Protein AF-A0A7J0FGN9-F1 (afdb_monomer_lite)

Structure (mmCIF, N/CA/C/O backbone):
data_AF-A0A7J0FGN9-F1
#
_entry.id   AF-A0A7J0FGN9-F1
#
loop_
_atom_site.group_PDB
_atom_site.id
_atom_site.type_symbol
_atom_site.label_atom_id
_atom_site.label_alt_id
_atom_site.label_comp_id
_atom_site.label_asym_id
_atom_site.label_entity_id
_atom_site.label_seq_id
_atom_site.pdbx_PDB_ins_code
_atom_site.Cartn_x
_atom_site.Cartn_y
_atom_site.Cartn_z
_atom_site.occupancy
_atom_site.B_iso_or_equiv
_atom_site.auth_seq_id
_atom_site.auth_comp_id
_atom_site.auth_asym_id
_atom_site.auth_atom_id
_atom_site.pdbx_PDB_model_num
ATOM 1 N N . MET A 1 1 ? 0.459 -24.036 -8.214 1.00 29.30 1 MET A N 1
ATOM 2 C CA . MET A 1 1 ? -0.988 -23.822 -8.431 1.00 29.30 1 MET A CA 1
ATOM 3 C C . MET A 1 1 ? -1.393 -22.574 -7.655 1.00 29.30 1 MET A C 1
ATOM 5 O O . MET A 1 1 ? -1.578 -22.638 -6.446 1.00 29.30 1 MET A O 1
ATOM 9 N N . CYS A 1 2 ? -1.379 -21.416 -8.316 1.00 33.44 2 CYS A N 1
ATOM 10 C CA . CYS A 1 2 ? -1.708 -20.138 -7.688 1.00 33.44 2 CYS A CA 1
ATOM 11 C C . CYS A 1 2 ? -3.206 -20.091 -7.377 1.00 33.44 2 CYS A C 1
ATOM 13 O O . CYS A 1 2 ? -4.033 -20.151 -8.283 1.00 33.44 2 CYS A O 1
ATOM 15 N N . LEU A 1 3 ? -3.552 -19.984 -6.094 1.00 34.59 3 LEU A N 1
ATOM 16 C CA . LEU A 1 3 ? -4.899 -19.634 -5.658 1.00 34.59 3 LEU A CA 1
ATOM 17 C C . LEU A 1 3 ? -5.148 -18.170 -6.032 1.00 34.59 3 LEU A C 1
ATOM 19 O O . LEU A 1 3 ? -4.861 -17.265 -5.249 1.00 34.59 3 LEU A O 1
ATOM 23 N N . VAL A 1 4 ? -5.676 -17.938 -7.233 1.00 40.75 4 VAL A N 1
ATOM 24 C CA . VAL A 1 4 ? -6.387 -16.695 -7.537 1.00 40.75 4 VAL A CA 1
ATOM 25 C C . VAL A 1 4 ? -7.529 -16.621 -6.528 1.00 40.75 4 VAL A C 1
ATOM 27 O O . VAL A 1 4 ? -8.452 -17.432 -6.547 1.00 40.75 4 VAL A O 1
ATOM 30 N N . HIS A 1 5 ? -7.401 -15.720 -5.558 1.00 50.53 5 HIS A N 1
ATOM 31 C CA . HIS A 1 5 ? -8.406 -15.508 -4.528 1.00 50.53 5 HIS A CA 1
ATOM 32 C C . HIS A 1 5 ? -9.647 -14.949 -5.226 1.00 50.53 5 HIS A C 1
ATOM 34 O O . HIS A 1 5 ? -9.674 -13.775 -5.585 1.00 50.53 5 HIS A O 1
ATOM 40 N N . GLN A 1 6 ? -10.631 -15.807 -5.491 1.00 48.78 6 GLN A N 1
ATOM 41 C CA . GLN A 1 6 ? -11.889 -15.427 -6.121 1.00 48.78 6 GLN A CA 1
ATOM 42 C C . GLN A 1 6 ? -12.537 -14.348 -5.242 1.00 48.78 6 GLN A C 1
ATOM 44 O O . GLN A 1 6 ? -12.896 -14.603 -4.090 1.00 48.78 6 GLN A O 1
ATOM 49 N N . ILE A 1 7 ? -12.596 -13.111 -5.738 1.00 55.56 7 ILE A N 1
ATOM 50 C CA . ILE A 1 7 ? -13.303 -12.031 -5.051 1.00 55.56 7 ILE A CA 1
ATOM 51 C C . ILE A 1 7 ? -14.784 -12.408 -5.120 1.00 55.56 7 ILE A C 1
ATOM 53 O O . ILE A 1 7 ? -15.345 -12.488 -6.208 1.00 55.56 7 ILE A O 1
ATOM 57 N N . SER A 1 8 ? -15.400 -12.713 -3.976 1.00 66.00 8 SER A N 1
ATOM 58 C CA . SER A 1 8 ? -16.837 -13.002 -3.925 1.00 66.00 8 SER A CA 1
ATOM 59 C C . SER A 1 8 ? -17.622 -11.774 -4.393 1.00 66.00 8 SER A C 1
ATOM 61 O O . SER A 1 8 ? -17.325 -10.664 -3.946 1.00 66.00 8 SER A O 1
ATOM 63 N N . GLU A 1 9 ? -18.636 -11.963 -5.244 1.00 66.75 9 GLU A N 1
ATOM 64 C CA . GLU A 1 9 ? -19.504 -10.884 -5.751 1.00 66.75 9 GLU A CA 1
ATOM 65 C C . GLU A 1 9 ? -20.097 -10.033 -4.619 1.00 66.75 9 GLU A C 1
ATOM 67 O O . GLU A 1 9 ? -20.223 -8.819 -4.750 1.00 66.75 9 GLU A O 1
ATOM 72 N N . ALA A 1 10 ? -20.388 -10.642 -3.464 1.00 64.75 10 ALA A N 1
ATOM 73 C CA . ALA A 1 10 ? -20.883 -9.927 -2.289 1.00 64.75 10 ALA A CA 1
ATOM 74 C C . ALA A 1 10 ? -19.842 -8.951 -1.701 1.00 64.75 10 ALA A C 1
ATOM 76 O O . ALA A 1 10 ? -20.191 -7.850 -1.276 1.00 64.75 10 ALA A O 1
ATOM 77 N N . ILE A 1 11 ? -18.559 -9.333 -1.704 1.00 67.94 11 ILE A N 1
ATOM 78 C CA . ILE A 1 11 ? -17.453 -8.497 -1.206 1.00 67.94 11 ILE A CA 1
ATOM 79 C C . ILE A 1 11 ? -17.188 -7.351 -2.180 1.00 67.94 11 ILE A C 1
ATOM 81 O O . ILE A 1 11 ? -16.982 -6.212 -1.758 1.00 67.94 11 ILE A O 1
ATOM 85 N N . ASP A 1 12 ? -17.202 -7.648 -3.477 1.00 73.25 12 ASP A N 1
ATOM 86 C CA . ASP A 1 12 ? -17.065 -6.649 -4.531 1.00 73.25 12 ASP A CA 1
ATOM 87 C C . ASP A 1 12 ? -18.198 -5.611 -4.464 1.00 73.25 12 ASP A C 1
ATOM 89 O O . ASP A 1 12 ? -17.932 -4.408 -4.423 1.00 73.25 12 ASP A O 1
ATOM 93 N N . LEU A 1 13 ? -19.449 -6.060 -4.322 1.00 73.06 13 LEU A N 1
ATOM 94 C CA . LEU A 1 13 ? -20.602 -5.176 -4.168 1.00 73.06 13 LEU A CA 1
ATOM 95 C C . LEU A 1 13 ? -20.501 -4.311 -2.903 1.00 73.06 13 LEU A C 1
ATOM 97 O O . LEU A 1 13 ? -20.699 -3.099 -2.983 1.00 73.06 13 LEU A O 1
ATOM 101 N N . CYS A 1 14 ? -20.152 -4.900 -1.754 1.00 73.44 14 CYS A N 1
ATOM 102 C CA . CYS A 1 14 ? -19.985 -4.159 -0.500 1.00 73.44 14 CYS A CA 1
ATOM 103 C C . CYS A 1 14 ? -18.868 -3.110 -0.613 1.00 73.44 14 CYS A C 1
ATOM 105 O O . CYS A 1 14 ? -19.066 -1.943 -0.270 1.00 73.44 14 CYS A O 1
ATOM 107 N N . THR A 1 15 ? -17.724 -3.487 -1.190 1.00 73.94 15 THR A N 1
ATOM 108 C CA . THR A 1 15 ? -16.600 -2.571 -1.424 1.00 73.94 15 THR A CA 1
ATOM 109 C C . THR A 1 15 ? -17.033 -1.404 -2.310 1.00 73.94 15 THR A C 1
ATOM 111 O O . THR A 1 15 ? -16.822 -0.250 -1.943 1.00 73.94 15 THR A O 1
ATOM 114 N N . ARG A 1 16 ? -17.719 -1.668 -3.430 1.00 76.94 16 ARG A N 1
ATOM 115 C CA . ARG A 1 16 ? -18.222 -0.616 -4.331 1.00 76.94 16 ARG A CA 1
ATOM 116 C C . ARG A 1 16 ? -19.244 0.296 -3.656 1.00 76.94 16 ARG A C 1
ATOM 118 O O . ARG A 1 16 ? -19.160 1.508 -3.821 1.00 76.94 16 ARG A O 1
ATOM 125 N N . GLN A 1 17 ? -20.173 -0.252 -2.872 1.00 78.12 17 GLN A N 1
ATOM 126 C CA . GLN A 1 17 ? -21.168 0.540 -2.140 1.00 78.12 17 GLN A CA 1
ATOM 127 C C . GLN A 1 17 ? -20.516 1.463 -1.107 1.00 78.12 17 GLN A C 1
ATOM 129 O O . GLN A 1 17 ? -20.871 2.638 -1.021 1.00 78.12 17 GLN A O 1
ATOM 134 N N . LYS A 1 18 ? -19.535 0.962 -0.350 1.00 79.00 18 LYS A N 1
ATOM 135 C CA . LYS A 1 18 ? -18.810 1.756 0.651 1.00 79.00 18 LYS A CA 1
ATOM 136 C C . LYS A 1 18 ? -17.924 2.817 0.005 1.00 79.00 18 LYS A C 1
ATOM 138 O O . LYS A 1 18 ? -17.894 3.943 0.491 1.00 79.00 18 LYS A O 1
ATOM 143 N N . LEU A 1 19 ? -17.278 2.502 -1.120 1.00 75.75 19 LEU A N 1
ATOM 144 C CA . LEU A 1 19 ? -16.543 3.484 -1.923 1.00 75.75 19 LEU A CA 1
ATOM 145 C C . LEU A 1 19 ? -17.469 4.575 -2.472 1.00 75.75 19 LEU A C 1
ATOM 147 O O . LEU A 1 19 ? -17.134 5.753 -2.378 1.00 75.75 19 LEU A O 1
ATOM 151 N N . ALA A 1 20 ? -18.646 4.209 -2.986 1.00 77.62 20 ALA A N 1
ATOM 152 C CA . ALA A 1 20 ? -19.635 5.164 -3.481 1.00 77.62 20 ALA A CA 1
ATOM 153 C C . ALA A 1 20 ? -20.164 6.075 -2.359 1.00 77.62 20 ALA A C 1
ATOM 155 O O . ALA A 1 20 ? -20.251 7.288 -2.543 1.00 77.62 20 ALA A O 1
ATOM 156 N N . GLN A 1 21 ? -20.449 5.518 -1.175 1.00 75.62 21 GLN A N 1
ATOM 157 C CA . GLN A 1 21 ? -20.821 6.302 0.008 1.00 75.62 21 GLN A CA 1
ATOM 158 C C . GLN A 1 21 ? -19.699 7.264 0.408 1.00 75.62 21 GLN A C 1
ATOM 160 O O . GLN A 1 21 ? -19.947 8.460 0.560 1.00 75.62 21 GLN A O 1
ATOM 165 N N . PHE A 1 22 ? -18.461 6.777 0.494 1.00 67.56 22 PHE A N 1
ATOM 166 C CA . PHE A 1 22 ? -17.299 7.598 0.829 1.00 67.56 22 PHE A CA 1
ATOM 167 C C . PHE A 1 22 ? -17.101 8.755 -0.160 1.00 67.56 22 PHE A C 1
ATOM 169 O O . PHE A 1 22 ? -16.945 9.901 0.264 1.00 67.56 22 PHE A O 1
ATOM 176 N N . ALA A 1 23 ? -17.202 8.477 -1.463 1.00 66.31 23 ALA A N 1
ATOM 177 C CA . ALA A 1 23 ? -17.117 9.477 -2.524 1.00 66.31 23 ALA A CA 1
ATOM 178 C C . ALA A 1 23 ? -18.251 10.515 -2.449 1.00 66.31 23 ALA A C 1
ATOM 180 O O . ALA A 1 23 ? -18.012 11.694 -2.677 1.00 66.31 23 ALA A O 1
ATOM 181 N N . SER A 1 24 ? -19.469 10.106 -2.075 1.00 66.00 24 SER A N 1
ATOM 182 C CA . SER A 1 24 ? -20.622 11.015 -1.954 1.00 66.00 24 SER A CA 1
ATOM 183 C C . SER A 1 24 ? -20.570 11.944 -0.732 1.00 66.00 24 SER A C 1
ATOM 185 O O . SER A 1 24 ? -21.093 13.053 -0.779 1.00 66.00 24 SER A O 1
ATOM 187 N N . THR A 1 25 ? -19.930 11.516 0.363 1.00 60.38 25 THR A N 1
ATOM 188 C CA . THR A 1 25 ? -19.846 12.293 1.618 1.00 60.38 25 THR A CA 1
ATOM 189 C C . THR A 1 25 ? -18.766 13.373 1.624 1.00 60.38 25 THR A C 1
ATOM 191 O O . THR A 1 25 ? -18.720 14.195 2.538 1.00 60.38 25 THR A O 1
ATOM 194 N N . LYS A 1 26 ? -17.880 13.378 0.627 1.00 56.38 26 LYS A N 1
ATOM 195 C CA . LYS A 1 26 ? -16.715 14.256 0.569 1.00 56.38 26 LYS A CA 1
ATOM 196 C C . LYS A 1 26 ? -16.814 15.190 -0.640 1.00 56.38 26 LYS A C 1
ATOM 198 O O . LYS A 1 26 ? -16.734 14.747 -1.778 1.00 56.38 26 LYS A O 1
ATOM 203 N N . THR A 1 27 ? -16.886 16.497 -0.396 1.00 47.44 27 THR A N 1
ATOM 204 C CA . THR A 1 27 ? -16.524 17.528 -1.383 1.00 47.44 27 THR A CA 1
ATOM 205 C C . THR A 1 27 ? -15.002 17.507 -1.545 1.00 47.44 27 THR A C 1
ATOM 207 O O . THR A 1 27 ? -14.304 18.264 -0.878 1.00 47.44 27 THR A O 1
ATOM 210 N N . CYS A 1 28 ? -14.447 16.553 -2.292 1.00 46.66 28 CYS A N 1
ATOM 211 C CA . CYS A 1 28 ? -13.000 16.350 -2.323 1.00 46.66 28 CYS A CA 1
ATOM 212 C C . CYS A 1 28 ? -12.438 16.635 -3.708 1.00 46.66 28 CYS A C 1
ATOM 214 O O . CYS A 1 28 ? -12.734 15.924 -4.662 1.00 46.66 28 CYS A O 1
ATOM 216 N N . GLU A 1 29 ? -11.597 17.663 -3.783 1.00 49.94 29 GLU A N 1
ATOM 217 C CA . GLU A 1 29 ? -10.805 17.979 -4.970 1.00 49.94 29 GLU A CA 1
ATOM 218 C C . GLU A 1 29 ? -9.732 16.907 -5.257 1.00 49.94 29 GLU A C 1
ATOM 220 O O . GLU A 1 29 ? -9.220 16.870 -6.371 1.00 49.94 29 GLU A O 1
ATOM 225 N N . GLN A 1 30 ? -9.440 15.970 -4.333 1.00 53.62 30 GLN A N 1
ATOM 226 C CA . GLN A 1 30 ? -8.560 14.826 -4.614 1.00 53.62 30 GLN A CA 1
ATOM 227 C C . GLN A 1 30 ? -8.694 13.682 -3.585 1.00 53.62 30 GLN A C 1
ATOM 229 O O . GLN A 1 30 ? -8.208 13.779 -2.460 1.00 53.62 30 GLN A O 1
ATOM 234 N N . LEU A 1 31 ? -9.346 12.575 -3.959 1.00 61.78 31 LEU A N 1
ATOM 235 C CA . LEU A 1 31 ? -9.342 11.339 -3.163 1.00 61.78 31 LEU A CA 1
ATOM 236 C C . LEU A 1 31 ? -7.995 10.619 -3.337 1.00 61.78 31 LEU A C 1
ATOM 238 O O . LEU A 1 31 ? -7.658 10.226 -4.452 1.00 61.78 31 LEU A O 1
ATOM 242 N N . ASP A 1 32 ? -7.251 10.414 -2.249 1.00 69.75 32 ASP A N 1
ATOM 243 C CA . ASP A 1 32 ? -5.976 9.683 -2.258 1.00 69.75 32 ASP A CA 1
ATOM 244 C C . ASP A 1 32 ? -6.102 8.233 -1.727 1.00 69.75 32 ASP A C 1
ATOM 246 O O . ASP A 1 32 ? -7.083 7.843 -1.081 1.00 69.75 32 ASP A O 1
ATOM 250 N N . ILE A 1 33 ? -5.108 7.394 -2.042 1.00 75.94 33 ILE A N 1
ATOM 251 C CA . ILE A 1 33 ? -5.101 5.956 -1.709 1.00 75.94 33 ILE A CA 1
ATOM 252 C C . ILE A 1 33 ? -5.131 5.700 -0.185 1.00 75.94 33 ILE A C 1
ATOM 254 O O . ILE A 1 33 ? -5.885 4.814 0.244 1.00 75.94 33 ILE A O 1
ATOM 258 N N . PRO A 1 34 ? -4.378 6.435 0.662 1.00 79.00 34 PRO A N 1
ATOM 259 C CA . PRO A 1 34 ? -4.476 6.284 2.113 1.00 79.00 34 PRO A CA 1
ATOM 260 C C . PRO A 1 34 ? -5.867 6.608 2.661 1.00 79.00 34 PRO A C 1
ATOM 262 O O . PRO A 1 34 ? -6.401 5.843 3.466 1.00 79.00 34 PRO A O 1
ATOM 265 N N . GLN A 1 35 ? -6.501 7.688 2.197 1.00 78.94 35 GLN A N 1
ATOM 266 C CA . GLN A 1 35 ? -7.854 8.051 2.614 1.00 78.94 35 GLN A CA 1
ATOM 267 C C . GLN A 1 35 ? -8.878 6.992 2.203 1.00 78.94 35 GLN A C 1
ATOM 269 O O . GLN A 1 35 ? -9.781 6.695 2.987 1.00 78.94 35 GLN A O 1
ATOM 274 N N . ILE A 1 36 ? -8.737 6.402 1.012 1.00 82.62 36 ILE A N 1
ATOM 275 C CA . ILE A 1 36 ? -9.591 5.296 0.559 1.00 82.62 36 ILE A CA 1
ATOM 276 C C . ILE A 1 36 ? -9.400 4.067 1.454 1.00 82.62 36 ILE A C 1
ATOM 278 O O . ILE A 1 36 ? -10.378 3.526 1.968 1.00 82.62 36 ILE A O 1
ATOM 282 N N . SER A 1 37 ? -8.153 3.650 1.685 1.00 86.00 37 SER A N 1
ATOM 283 C CA . SER A 1 37 ? -7.833 2.465 2.499 1.00 86.00 37 SER A CA 1
ATOM 284 C C . SER A 1 37 ? -8.352 2.613 3.934 1.00 86.00 37 SER A C 1
ATOM 286 O O . SER A 1 37 ? -8.923 1.682 4.504 1.00 86.00 37 SER A O 1
ATOM 288 N N . LEU A 1 38 ? -8.227 3.814 4.504 1.00 88.12 38 LEU A N 1
ATOM 289 C CA . LEU A 1 38 ? -8.741 4.133 5.830 1.00 88.12 38 LEU A CA 1
ATOM 290 C C . LEU A 1 38 ? -10.276 4.196 5.866 1.00 88.12 38 LEU A C 1
ATOM 292 O O . LEU A 1 38 ? -10.896 3.665 6.787 1.00 88.12 38 LEU A O 1
ATOM 296 N N . GLY A 1 39 ? -10.899 4.809 4.855 1.00 86.00 39 GLY A N 1
ATOM 297 C CA . GLY A 1 39 ? -12.355 4.857 4.718 1.00 86.00 39 GLY A CA 1
ATOM 298 C C . GLY A 1 39 ? -12.969 3.459 4.624 1.00 86.00 39 GLY A C 1
ATOM 299 O O . GLY A 1 39 ? -13.982 3.179 5.265 1.00 86.00 39 GLY A O 1
ATOM 300 N N . LEU A 1 40 ? -12.307 2.555 3.900 1.00 87.69 40 LEU A N 1
ATOM 301 C CA . LEU A 1 40 ? -12.679 1.147 3.816 1.00 87.69 40 LEU A CA 1
ATOM 302 C C . LEU A 1 40 ? -12.540 0.426 5.164 1.00 87.69 40 LEU A C 1
ATOM 304 O O . LEU A 1 40 ? -13.481 -0.249 5.575 1.00 87.69 40 LEU A O 1
ATOM 308 N N . LEU A 1 41 ? -11.419 0.598 5.879 1.00 89.69 41 LEU A N 1
ATOM 309 C CA . LEU A 1 41 ? -11.215 0.022 7.220 1.00 89.69 41 LEU A CA 1
ATOM 310 C C . LEU A 1 41 ? -12.267 0.481 8.238 1.00 89.69 41 LEU A C 1
ATOM 312 O O . LEU A 1 41 ? -12.643 -0.295 9.113 1.00 89.69 41 LEU A O 1
ATOM 316 N N . ASN A 1 42 ? -12.746 1.720 8.119 1.00 88.56 42 ASN A N 1
ATOM 317 C CA . ASN A 1 42 ? -13.806 2.251 8.972 1.00 88.56 42 ASN A CA 1
ATOM 318 C C . ASN A 1 42 ? -15.205 1.753 8.563 1.00 88.56 42 ASN A C 1
ATOM 320 O O . ASN A 1 42 ? -16.093 1.620 9.401 1.00 88.56 42 ASN A O 1
ATOM 324 N N . GLY A 1 43 ? -15.425 1.521 7.266 1.00 83.75 43 GLY A N 1
ATOM 325 C CA . GLY A 1 43 ? -16.748 1.245 6.705 1.00 83.75 43 GLY A CA 1
ATOM 326 C C . GLY A 1 43 ? -17.128 -0.231 6.597 1.00 83.75 43 GLY A C 1
ATOM 327 O O . GLY A 1 43 ? -18.326 -0.517 6.509 1.00 83.75 43 GLY A O 1
ATOM 328 N N . ILE A 1 44 ? -16.143 -1.133 6.575 1.00 85.75 44 ILE A N 1
ATOM 329 C CA . ILE A 1 44 ? -16.323 -2.575 6.372 1.00 85.75 44 ILE A CA 1
ATOM 330 C C . ILE A 1 44 ? -16.036 -3.331 7.672 1.00 85.75 44 ILE A C 1
ATOM 332 O O . ILE A 1 44 ? -14.965 -3.216 8.273 1.00 85.75 44 ILE A O 1
ATOM 336 N N . ILE A 1 45 ? -16.991 -4.157 8.083 1.00 86.50 45 ILE A N 1
ATOM 337 C CA . ILE A 1 45 ? -16.972 -4.902 9.341 1.00 86.50 45 ILE A CA 1
ATOM 338 C C . ILE A 1 45 ? -16.895 -6.410 9.102 1.00 86.50 45 ILE A C 1
ATOM 340 O O . ILE A 1 45 ? -17.165 -6.918 8.017 1.00 86.50 45 ILE A O 1
ATOM 344 N N . LYS A 1 46 ? -16.534 -7.160 10.150 1.00 87.38 46 LYS A N 1
ATOM 345 C CA . LYS A 1 46 ? -16.360 -8.619 10.081 1.00 87.38 46 LYS A CA 1
ATOM 346 C C . LYS A 1 46 ? -17.600 -9.351 9.543 1.00 87.38 46 LYS A C 1
ATOM 348 O O . LYS A 1 46 ? -17.442 -10.335 8.829 1.00 87.38 46 LYS A O 1
ATOM 353 N N . SER A 1 47 ? -18.811 -8.870 9.845 1.00 86.06 47 SER A N 1
ATOM 354 C CA . SER A 1 47 ? -20.071 -9.466 9.370 1.00 86.06 47 SER A CA 1
ATOM 355 C C . SER A 1 47 ? -20.332 -9.282 7.874 1.00 86.06 47 SER A C 1
ATOM 357 O O . SER A 1 47 ? -21.198 -9.965 7.338 1.00 86.06 47 SER A O 1
ATOM 359 N N . ASP A 1 48 ? -19.584 -8.410 7.192 1.00 82.38 48 ASP A N 1
ATOM 360 C CA . ASP A 1 48 ? -19.666 -8.254 5.734 1.00 82.38 48 ASP A CA 1
ATOM 361 C C . ASP A 1 48 ? -18.978 -9.418 4.992 1.00 82.38 48 ASP A C 1
ATOM 363 O O . ASP A 1 48 ? -19.047 -9.517 3.766 1.00 82.38 48 ASP A O 1
ATOM 367 N N . PHE A 1 49 ? -18.308 -10.318 5.724 1.00 80.94 49 PHE A N 1
ATOM 368 C CA . PHE A 1 49 ? -17.606 -11.474 5.179 1.00 80.94 49 PHE A CA 1
ATOM 369 C C . PHE A 1 49 ? -18.260 -12.781 5.619 1.00 80.94 49 PHE A C 1
ATOM 371 O O . PHE A 1 49 ? -18.515 -13.009 6.798 1.00 80.94 49 PHE A O 1
ATOM 378 N N . LEU A 1 50 ? -18.415 -13.698 4.661 1.00 80.50 50 LEU A N 1
ATOM 379 C CA . LEU A 1 50 ? -18.876 -15.067 4.920 1.00 80.50 50 LEU A CA 1
ATOM 380 C C . LEU A 1 50 ? -17.884 -15.868 5.776 1.00 80.50 50 LEU A C 1
ATOM 382 O O . LEU A 1 50 ? -18.285 -16.712 6.573 1.00 80.50 50 LEU A O 1
ATOM 386 N N . TYR A 1 51 ? -16.585 -15.609 5.605 1.00 83.19 51 TYR A N 1
ATOM 387 C CA . TYR A 1 51 ? -15.515 -16.313 6.304 1.00 83.19 51 TYR A CA 1
ATOM 388 C C . TYR A 1 51 ? -14.620 -15.328 7.052 1.00 83.19 51 TYR A C 1
ATOM 390 O O . TYR A 1 51 ? -14.049 -14.411 6.460 1.00 83.19 51 TYR A O 1
ATOM 398 N N . GLU A 1 52 ? -14.402 -15.586 8.342 1.00 86.38 52 GLU A N 1
ATOM 399 C CA . GLU A 1 52 ? -13.529 -14.775 9.200 1.00 86.38 52 GLU A CA 1
ATOM 400 C C . GLU A 1 52 ? -12.104 -14.656 8.646 1.00 86.38 52 GLU A C 1
ATOM 402 O O . GLU A 1 52 ? -11.525 -13.572 8.629 1.00 86.38 52 GLU A O 1
ATOM 407 N N . LYS A 1 53 ? -11.566 -15.746 8.087 1.00 83.75 53 LYS A N 1
ATOM 408 C CA . LYS A 1 53 ? -10.241 -15.747 7.455 1.00 83.75 53 LYS A CA 1
ATOM 409 C C . LYS A 1 53 ? -10.142 -14.735 6.307 1.00 83.75 53 LYS A C 1
ATOM 411 O O . LYS A 1 53 ? -9.097 -14.105 6.150 1.00 83.75 53 LYS A O 1
ATOM 416 N N . SER A 1 54 ? -11.205 -14.569 5.520 1.00 80.12 54 SER A N 1
ATOM 417 C CA . SER A 1 54 ? -11.242 -13.613 4.409 1.00 80.12 54 SER A CA 1
ATOM 418 C C . SER A 1 54 ? -11.247 -12.174 4.917 1.00 80.12 54 SER A C 1
ATOM 420 O O . SER A 1 54 ? -10.495 -11.354 4.393 1.00 80.12 54 SER A O 1
ATOM 422 N N . TYR A 1 55 ? -12.005 -11.887 5.981 1.00 86.56 55 TYR A N 1
ATOM 423 C CA . TYR A 1 55 ? -11.978 -10.582 6.644 1.00 86.56 55 TYR A CA 1
ATOM 424 C C . TYR A 1 55 ? -10.585 -10.257 7.195 1.00 86.56 55 TYR A C 1
ATOM 426 O O . TYR A 1 55 ? -10.031 -9.203 6.890 1.00 86.56 55 TYR A O 1
ATOM 434 N N . THR A 1 56 ? -9.969 -11.183 7.938 1.00 87.44 56 THR A N 1
ATOM 435 C CA . THR A 1 56 ? -8.616 -11.001 8.483 1.00 87.44 56 THR A CA 1
ATOM 436 C C . THR A 1 56 ? -7.590 -10.740 7.380 1.00 87.44 56 THR A C 1
ATOM 438 O O . THR A 1 56 ? -6.756 -9.841 7.506 1.00 87.44 56 THR A O 1
ATOM 441 N N . GLN A 1 57 ? -7.649 -11.495 6.278 1.00 83.31 57 GLN A N 1
ATOM 442 C CA . GLN A 1 57 ? -6.757 -11.291 5.135 1.00 83.31 57 GLN A CA 1
ATOM 443 C C . GLN A 1 57 ? -6.986 -9.934 4.466 1.00 83.31 57 GLN A C 1
ATOM 445 O O . GLN A 1 57 ? -6.017 -9.238 4.168 1.00 83.31 57 GLN A O 1
ATOM 450 N N . TRP A 1 58 ? -8.242 -9.544 4.250 1.00 88.06 58 TRP A N 1
ATOM 451 C CA . TRP A 1 58 ? -8.595 -8.251 3.675 1.00 88.06 58 TRP A CA 1
ATOM 452 C C . TRP A 1 58 ? -8.131 -7.086 4.561 1.00 88.06 58 TRP A C 1
ATOM 454 O O . TRP A 1 58 ? -7.417 -6.210 4.078 1.00 88.06 58 TRP A O 1
ATOM 464 N N . LYS A 1 59 ? -8.425 -7.123 5.867 1.00 91.50 59 LYS A N 1
ATOM 465 C CA . LYS A 1 59 ? -8.011 -6.102 6.844 1.00 91.50 59 LYS A CA 1
ATOM 466 C C . LYS A 1 59 ? -6.493 -5.942 6.867 1.00 91.50 59 LYS A C 1
ATOM 468 O O . LYS A 1 59 ? -5.982 -4.828 6.797 1.00 91.50 59 LYS A O 1
ATOM 473 N N . LYS A 1 60 ? -5.762 -7.063 6.897 1.00 88.75 60 LYS A N 1
ATOM 474 C CA . LYS A 1 60 ? -4.295 -7.058 6.853 1.00 88.75 60 LYS A CA 1
ATOM 475 C C . LYS A 1 60 ? -3.766 -6.426 5.562 1.00 88.75 60 LYS A C 1
ATOM 477 O O . LYS A 1 60 ? -2.797 -5.681 5.621 1.00 88.75 60 LYS A O 1
ATOM 482 N N . ARG A 1 61 ? -4.402 -6.679 4.409 1.00 84.25 61 ARG A N 1
ATOM 483 C CA . ARG A 1 61 ? -4.032 -6.029 3.137 1.00 84.25 61 ARG A CA 1
ATOM 484 C C . ARG A 1 61 ? -4.227 -4.514 3.201 1.00 84.25 61 ARG A C 1
ATOM 486 O O . ARG A 1 61 ? -3.307 -3.800 2.828 1.00 84.25 61 ARG A O 1
ATOM 493 N N . GLN A 1 62 ? -5.363 -4.035 3.717 1.00 86.75 62 GLN A N 1
ATOM 494 C CA . GLN A 1 62 ? -5.602 -2.592 3.871 1.00 86.75 62 GLN A CA 1
ATOM 495 C C . GLN A 1 62 ? -4.563 -1.938 4.794 1.00 86.75 62 GLN A C 1
ATOM 497 O O . GLN A 1 62 ? -3.995 -0.905 4.456 1.00 86.75 62 GLN A O 1
ATOM 502 N N . ALA A 1 63 ? -4.252 -2.575 5.928 1.00 90.31 63 ALA A N 1
ATOM 503 C CA . ALA A 1 63 ? -3.239 -2.076 6.856 1.00 90.31 63 ALA A CA 1
ATOM 504 C C . ALA A 1 63 ? -1.824 -2.072 6.250 1.00 90.31 63 ALA A C 1
ATOM 506 O O . ALA A 1 63 ? -1.078 -1.130 6.479 1.00 90.31 63 ALA A O 1
ATOM 507 N N . ASN A 1 64 ? -1.463 -3.083 5.453 1.00 85.19 64 ASN A N 1
ATOM 508 C CA . ASN A 1 64 ? -0.171 -3.125 4.763 1.00 85.19 64 ASN A CA 1
ATOM 509 C C . ASN A 1 64 ? -0.043 -2.031 3.688 1.00 85.19 64 ASN A C 1
ATOM 511 O O . ASN A 1 64 ? 1.039 -1.487 3.516 1.00 85.19 64 ASN A O 1
ATOM 515 N N . ILE A 1 65 ? -1.127 -1.701 2.972 1.00 83.25 65 ILE A N 1
ATOM 516 C CA . ILE A 1 65 ? -1.132 -0.589 2.004 1.00 83.25 65 ILE A CA 1
ATOM 517 C C . ILE A 1 65 ? -0.852 0.731 2.728 1.00 83.25 65 ILE A C 1
ATOM 519 O O . ILE A 1 65 ? -0.010 1.509 2.290 1.00 83.25 65 ILE A O 1
ATOM 523 N N . LEU A 1 66 ? -1.527 0.962 3.858 1.00 86.00 66 LEU A N 1
ATOM 524 C CA . LEU A 1 66 ? -1.281 2.137 4.694 1.00 86.00 66 LEU A CA 1
ATOM 525 C C . LEU A 1 66 ? 0.144 2.154 5.252 1.00 86.00 66 LEU A C 1
ATOM 527 O O . LEU A 1 66 ? 0.760 3.212 5.282 1.00 86.00 66 LEU A O 1
ATOM 531 N N . GLU A 1 67 ? 0.669 1.000 5.668 1.00 86.25 67 GLU A N 1
ATOM 532 C CA . GLU A 1 67 ? 2.037 0.876 6.174 1.00 86.25 67 GLU A CA 1
ATOM 533 C C . GLU A 1 67 ? 3.047 1.276 5.107 1.00 86.25 67 GLU A C 1
ATOM 535 O O . GLU A 1 67 ? 3.845 2.166 5.356 1.00 86.25 67 GLU A O 1
ATOM 540 N N . GLU A 1 68 ? 2.964 0.710 3.904 1.00 78.00 68 GLU A N 1
ATOM 541 C CA . GLU A 1 68 ? 3.906 1.028 2.828 1.00 78.00 68 GLU A CA 1
ATOM 542 C C . GLU A 1 68 ? 3.853 2.518 2.453 1.00 78.00 68 GLU A C 1
ATOM 544 O O . GLU A 1 68 ? 4.894 3.152 2.317 1.00 78.00 68 GLU A O 1
ATOM 549 N N . LEU A 1 69 ? 2.650 3.096 2.349 1.00 76.38 69 LEU A N 1
ATOM 550 C CA . LEU A 1 69 ? 2.463 4.493 1.944 1.00 76.38 69 LEU A CA 1
ATOM 551 C C . LEU A 1 69 ? 2.895 5.499 3.016 1.00 76.38 69 LEU A C 1
ATOM 553 O O . LEU A 1 69 ? 3.407 6.568 2.687 1.00 76.38 69 LEU A O 1
ATOM 557 N N . LEU A 1 70 ? 2.659 5.198 4.295 1.00 77.75 70 LEU A N 1
ATOM 558 C CA . LEU A 1 70 ? 2.980 6.107 5.396 1.00 77.75 70 LEU A CA 1
ATOM 559 C C . LEU A 1 70 ? 4.432 5.936 5.852 1.00 77.75 70 LEU A C 1
ATOM 561 O O . LEU A 1 70 ? 5.124 6.928 6.062 1.00 77.75 70 LEU A O 1
ATOM 565 N N . CYS A 1 71 ? 4.931 4.704 5.956 1.00 70.19 71 CYS A N 1
ATOM 566 C CA . CYS A 1 71 ? 6.302 4.436 6.390 1.00 70.19 71 CYS A CA 1
ATOM 567 C C . CYS A 1 71 ? 7.349 4.897 5.373 1.00 70.19 71 CYS A C 1
ATOM 569 O O . CYS A 1 71 ? 8.413 5.346 5.787 1.00 70.19 71 CYS A O 1
ATOM 571 N N . SER A 1 72 ? 7.054 4.866 4.066 1.00 61.91 72 SER A N 1
ATOM 572 C CA . SER A 1 72 ? 7.956 5.430 3.047 1.00 61.91 72 SER A CA 1
ATOM 573 C C . SER A 1 72 ? 8.049 6.958 3.091 1.00 61.91 72 SER A C 1
ATOM 575 O O . SER A 1 72 ? 8.934 7.540 2.470 1.00 61.91 72 SER A O 1
ATOM 577 N N . THR A 1 73 ? 7.106 7.595 3.782 1.00 59.06 73 THR A N 1
ATOM 578 C CA . THR A 1 73 ? 6.839 9.033 3.733 1.00 59.06 73 THR A CA 1
ATOM 579 C C . THR A 1 73 ? 7.261 9.743 5.027 1.00 59.06 73 THR A C 1
ATOM 581 O O . THR A 1 73 ? 7.632 10.917 5.012 1.00 59.06 73 THR A O 1
ATOM 584 N N . ILE A 1 74 ? 7.229 9.041 6.163 1.00 64.94 74 ILE A N 1
ATOM 585 C CA . ILE A 1 74 ? 7.583 9.594 7.471 1.00 64.94 74 ILE A CA 1
ATOM 586 C C . ILE A 1 74 ? 9.109 9.603 7.658 1.00 64.94 74 ILE A C 1
ATOM 588 O O . ILE A 1 74 ? 9.730 8.565 7.876 1.00 64.94 74 ILE A O 1
ATOM 592 N N . ASN A 1 75 ? 9.706 10.797 7.679 1.00 60.44 75 ASN A N 1
ATOM 593 C CA . ASN A 1 75 ? 11.138 10.982 7.966 1.00 60.44 75 ASN A CA 1
ATOM 594 C C . ASN A 1 75 ? 11.472 10.941 9.474 1.00 60.44 75 ASN A C 1
ATOM 596 O O . ASN A 1 75 ? 12.634 10.780 9.850 1.00 60.44 75 ASN A O 1
ATOM 600 N N . SER A 1 76 ? 10.472 11.109 10.349 1.00 70.94 76 SER A N 1
ATOM 601 C CA . SER A 1 76 ? 10.641 11.105 11.807 1.00 70.94 76 SER A CA 1
ATOM 602 C C . SER A 1 76 ? 10.556 9.689 12.380 1.00 70.94 76 SER A C 1
ATOM 604 O O . SER A 1 76 ? 9.538 9.008 12.266 1.00 70.94 76 SER A O 1
ATOM 606 N N . THR A 1 77 ? 11.606 9.250 13.075 1.00 69.12 77 THR A N 1
ATOM 607 C CA . THR A 1 77 ? 11.660 7.910 13.684 1.00 69.12 77 THR A CA 1
ATOM 608 C C . THR A 1 77 ? 10.560 7.681 14.724 1.00 69.12 77 THR A C 1
ATOM 610 O O . THR A 1 77 ? 10.053 6.565 14.832 1.00 69.12 77 THR A O 1
ATOM 613 N N . ALA A 1 78 ? 10.153 8.722 15.456 1.00 75.75 78 ALA A N 1
ATOM 614 C CA . ALA A 1 78 ? 9.106 8.634 16.472 1.00 75.75 78 ALA A CA 1
ATOM 615 C C . ALA A 1 78 ? 7.716 8.441 15.847 1.00 75.75 78 ALA A C 1
ATOM 617 O O . ALA A 1 78 ? 6.991 7.526 16.230 1.00 75.75 78 ALA A O 1
ATOM 618 N N . GLU A 1 79 ? 7.371 9.243 14.838 1.00 74.69 79 GLU A N 1
ATOM 619 C CA . GLU A 1 79 ? 6.098 9.114 14.119 1.00 74.69 79 GLU A CA 1
ATOM 620 C C . GLU A 1 79 ? 6.019 7.762 13.405 1.00 74.69 79 GLU A C 1
ATOM 622 O O . GLU A 1 79 ? 5.011 7.068 13.508 1.00 74.69 79 GLU A O 1
ATOM 627 N N . HIS A 1 80 ? 7.111 7.318 12.777 1.00 78.31 80 HIS A N 1
ATOM 628 C CA . HIS A 1 80 ? 7.172 6.016 12.118 1.00 78.31 80 HIS A CA 1
ATOM 629 C C . HIS A 1 80 ? 6.892 4.869 13.103 1.00 78.31 80 HIS A C 1
ATOM 631 O O . HIS A 1 80 ? 6.154 3.933 12.787 1.00 78.31 80 HIS A O 1
ATOM 637 N N . GLN A 1 81 ? 7.444 4.936 14.319 1.00 81.44 81 GLN A N 1
ATOM 638 C CA . GLN A 1 81 ? 7.150 3.965 15.377 1.00 81.44 81 GLN A CA 1
ATOM 639 C C . GLN A 1 81 ? 5.689 4.039 15.831 1.00 81.44 81 GLN A C 1
ATOM 641 O O . GLN A 1 81 ? 5.054 2.997 16.011 1.00 81.44 81 GLN A O 1
ATOM 646 N N . THR A 1 82 ? 5.128 5.243 15.976 1.00 87.38 82 THR A N 1
ATOM 647 C CA . THR A 1 82 ? 3.717 5.428 16.332 1.00 87.38 82 THR A CA 1
ATOM 648 C C . THR A 1 82 ? 2.794 4.825 15.275 1.00 87.38 82 THR A C 1
ATOM 650 O O . THR A 1 82 ? 1.981 3.966 15.618 1.00 87.38 82 THR A O 1
ATOM 653 N N . ILE A 1 83 ? 2.950 5.183 13.998 1.00 88.38 83 ILE A N 1
ATOM 654 C CA . ILE A 1 83 ? 2.142 4.639 12.895 1.00 88.38 83 ILE A CA 1
ATOM 655 C C . ILE A 1 83 ? 2.313 3.124 12.796 1.00 88.38 83 ILE A C 1
ATOM 657 O O . ILE A 1 83 ? 1.317 2.403 12.721 1.00 88.38 83 ILE A O 1
ATOM 661 N N . GLY A 1 84 ? 3.551 2.627 12.867 1.00 89.19 84 GLY A N 1
ATOM 662 C CA . GLY A 1 84 ? 3.831 1.193 12.846 1.00 89.19 84 GLY A CA 1
ATOM 663 C C . GLY A 1 84 ? 3.117 0.452 13.979 1.00 89.19 84 GLY A C 1
ATOM 664 O O . GLY A 1 84 ? 2.516 -0.598 13.752 1.00 89.19 84 GLY A O 1
ATOM 665 N N . SER A 1 85 ? 3.092 1.029 15.186 1.00 91.69 85 SER A N 1
ATOM 666 C CA . SER A 1 85 ? 2.361 0.458 16.322 1.00 91.69 85 SER A CA 1
ATOM 667 C C . SER A 1 85 ? 0.844 0.447 16.098 1.00 91.69 85 SER A C 1
ATOM 669 O O . SER A 1 85 ? 0.199 -0.564 16.367 1.00 91.69 85 SER A O 1
ATOM 671 N N . LEU A 1 86 ? 0.266 1.520 15.545 1.00 94.31 86 LEU A N 1
ATOM 672 C CA . LEU A 1 86 ? -1.168 1.603 15.250 1.00 94.31 86 LEU A CA 1
ATOM 673 C C . LEU A 1 86 ? -1.572 0.581 14.180 1.00 94.31 86 LEU A C 1
ATOM 675 O O . LEU A 1 86 ? -2.557 -0.137 14.343 1.00 94.31 86 LEU A O 1
ATOM 679 N N . LEU A 1 87 ? -0.781 0.443 13.116 1.00 94.19 87 LEU A N 1
ATOM 680 C CA . LEU A 1 87 ? -1.035 -0.535 12.058 1.00 94.19 87 LEU A C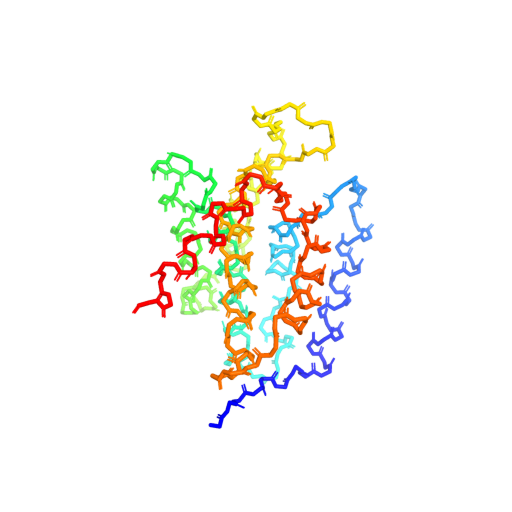A 1
ATOM 681 C C . LEU A 1 87 ? -0.797 -1.973 12.534 1.00 94.19 87 LEU A C 1
ATOM 683 O O . LEU A 1 87 ? -1.503 -2.884 12.098 1.00 94.19 87 LEU A O 1
ATOM 687 N N . ALA A 1 88 ? 0.138 -2.203 13.461 1.00 94.12 88 ALA A N 1
ATOM 688 C CA . ALA A 1 88 ? 0.305 -3.501 14.113 1.00 94.12 88 ALA A CA 1
ATOM 689 C C . ALA A 1 88 ? -0.962 -3.924 14.872 1.00 94.12 88 ALA A C 1
ATOM 691 O O . ALA A 1 88 ? -1.381 -5.076 14.730 1.00 94.12 88 ALA A O 1
ATOM 692 N N . LYS A 1 89 ? -1.620 -2.988 15.571 1.00 95.50 89 LYS A N 1
ATOM 693 C CA . LYS A 1 89 ? -2.916 -3.228 16.230 1.00 95.50 89 LYS A CA 1
ATOM 694 C C . LYS A 1 89 ? -3.984 -3.653 15.227 1.00 95.50 89 LYS A C 1
ATOM 696 O O . LYS A 1 89 ? -4.628 -4.675 15.427 1.00 95.50 89 LYS A O 1
ATOM 701 N N . VAL A 1 90 ? -4.117 -2.937 14.104 1.00 94.25 90 VAL A N 1
ATOM 702 C CA . VAL A 1 90 ? -5.084 -3.271 13.034 1.00 94.25 90 VAL A CA 1
ATOM 703 C C . VAL A 1 90 ? -4.832 -4.673 12.459 1.00 94.25 90 VAL A C 1
ATOM 705 O O . VAL A 1 90 ? -5.770 -5.437 12.212 1.00 94.25 90 VAL A O 1
ATOM 708 N N . LYS A 1 91 ? -3.561 -5.038 12.251 1.00 93.56 91 LYS A N 1
ATOM 709 C CA . LYS A 1 91 ? -3.152 -6.343 11.700 1.00 93.56 91 LYS A CA 1
ATOM 710 C C . LYS A 1 91 ? -3.378 -7.501 12.681 1.00 93.56 91 LYS A C 1
ATOM 712 O O . LYS A 1 91 ? -3.625 -8.627 12.239 1.00 93.56 91 LYS A O 1
ATOM 717 N N . ASN A 1 92 ? -3.292 -7.253 13.986 1.00 94.50 92 ASN A N 1
ATOM 718 C CA . ASN A 1 92 ? -3.477 -8.263 15.022 1.00 94.50 92 ASN A CA 1
ATOM 719 C C . ASN A 1 92 ? -4.971 -8.559 15.222 1.00 94.50 92 ASN A C 1
ATOM 721 O O . ASN A 1 92 ? -5.706 -7.763 15.791 1.00 94.50 92 ASN A O 1
ATOM 725 N N . SER A 1 93 ? -5.439 -9.721 14.758 1.00 90.69 93 SER A N 1
ATOM 726 C CA . SER A 1 93 ? -6.868 -10.067 14.846 1.00 90.69 93 SER A CA 1
ATOM 727 C C . SER A 1 93 ? -7.345 -10.273 16.283 1.00 90.69 93 SER A C 1
ATOM 729 O O . SER A 1 93 ? -8.464 -9.903 16.607 1.00 90.69 93 SER A O 1
ATOM 731 N N . THR A 1 94 ? -6.499 -10.792 17.172 1.00 90.69 94 THR A N 1
ATOM 732 C CA . THR A 1 94 ? -6.866 -10.953 18.585 1.00 90.69 94 THR A CA 1
ATOM 733 C C . THR A 1 94 ? -7.063 -9.592 19.245 1.00 90.69 94 THR A C 1
ATOM 735 O O . THR A 1 94 ? -8.088 -9.346 19.873 1.00 90.69 94 THR A O 1
ATOM 738 N N . GLU A 1 95 ? -6.107 -8.684 19.063 1.00 93.00 95 GLU A N 1
ATOM 739 C CA . GLU A 1 95 ? -6.189 -7.338 19.631 1.00 93.00 95 GLU A CA 1
ATOM 740 C C . GLU A 1 95 ? -7.342 -6.537 19.016 1.00 93.00 95 GLU A C 1
ATOM 742 O O . GLU A 1 95 ? -8.199 -6.033 19.738 1.00 93.00 95 GLU A O 1
ATOM 747 N N . TRP A 1 96 ? -7.415 -6.490 17.684 1.00 93.62 96 TRP A N 1
ATOM 748 C CA . TRP A 1 96 ? -8.411 -5.703 16.969 1.00 93.62 96 TRP A CA 1
ATOM 749 C C . TRP A 1 96 ? -9.822 -6.256 17.117 1.00 93.62 96 TRP A C 1
ATOM 751 O O . TRP A 1 96 ? -10.727 -5.492 17.414 1.00 93.62 96 TRP A O 1
ATOM 761 N N . ASP A 1 97 ? -10.040 -7.554 16.882 1.00 90.00 97 ASP A N 1
ATOM 762 C CA . ASP A 1 97 ? -11.388 -8.116 16.727 1.00 90.00 97 ASP A CA 1
ATOM 763 C C . ASP A 1 97 ? -12.006 -8.572 18.050 1.00 90.00 97 ASP A C 1
ATOM 765 O O . ASP A 1 97 ? -13.234 -8.546 18.172 1.00 90.00 97 ASP A O 1
ATOM 769 N N . VAL A 1 98 ? -11.177 -8.980 19.020 1.00 90.69 98 VAL A N 1
ATOM 770 C CA . VAL A 1 98 ? -11.623 -9.601 20.279 1.00 90.69 98 VAL A CA 1
ATOM 771 C C . VAL A 1 98 ? -11.442 -8.670 21.475 1.00 90.69 98 VAL A C 1
ATOM 773 O O . VAL A 1 98 ? -12.364 -8.542 22.274 1.00 90.69 98 VAL A O 1
ATOM 776 N N . ILE A 1 99 ? -10.271 -8.040 21.612 1.00 94.12 99 ILE A N 1
ATOM 777 C CA . ILE A 1 99 ? -9.930 -7.245 22.803 1.00 94.12 99 ILE A CA 1
ATOM 778 C C . ILE A 1 99 ? -10.500 -5.827 22.704 1.00 94.12 99 ILE A C 1
ATOM 780 O O . ILE A 1 99 ? -11.133 -5.360 23.646 1.00 94.12 99 ILE A O 1
ATOM 784 N N . MET A 1 100 ? -10.292 -5.144 21.575 1.00 94.62 100 MET A N 1
ATOM 785 C CA . MET A 1 100 ? -10.707 -3.750 21.411 1.00 94.62 100 MET A CA 1
ATOM 786 C C . MET A 1 100 ? -12.213 -3.601 21.199 1.00 94.62 100 MET A C 1
ATOM 788 O O . MET A 1 100 ? -12.814 -4.262 20.344 1.00 94.62 100 MET A O 1
ATOM 792 N N . SER A 1 101 ? -12.791 -2.637 21.906 1.00 94.00 101 SER A N 1
ATOM 793 C CA . SER A 1 101 ? -14.138 -2.112 21.695 1.00 94.00 101 SER A CA 1
ATOM 794 C C . SER A 1 101 ? -14.251 -1.310 20.386 1.00 94.00 101 SER A C 1
ATOM 796 O O . SER A 1 101 ? -13.248 -0.812 19.863 1.00 94.00 101 SER A O 1
ATOM 798 N N . PRO A 1 102 ? -15.470 -1.116 19.846 1.00 89.88 102 PRO A N 1
ATOM 799 C CA . PRO A 1 102 ? -15.680 -0.260 18.677 1.00 89.88 102 PRO A CA 1
ATOM 800 C C . PRO A 1 102 ? -15.144 1.170 18.849 1.00 89.88 102 PRO A C 1
ATOM 802 O O . PRO A 1 102 ? -14.607 1.726 17.894 1.00 89.88 102 PRO A O 1
ATOM 805 N N . SER A 1 103 ? -15.234 1.745 20.054 1.00 91.56 103 SER A N 1
ATOM 806 C CA . SER A 1 103 ? -14.678 3.069 20.356 1.00 91.56 103 SER A CA 1
ATOM 807 C C . SER A 1 103 ? -13.152 3.085 20.296 1.00 91.56 103 SER A C 1
ATOM 809 O O . SER A 1 103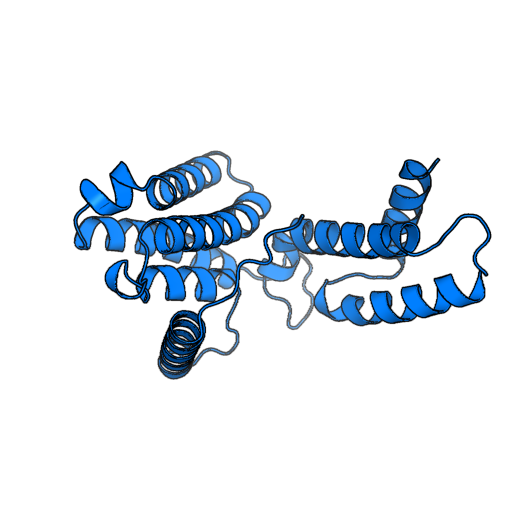 ? -12.584 3.978 19.685 1.00 91.56 103 SER A O 1
ATOM 811 N N . GLU A 1 104 ? -12.472 2.075 20.845 1.00 93.94 104 GLU A N 1
ATOM 812 C CA . GLU A 1 104 ? -11.003 2.001 20.776 1.00 93.94 104 GLU A CA 1
ATOM 813 C C . GLU A 1 104 ? -10.508 1.825 19.336 1.00 93.94 104 GLU A C 1
ATOM 815 O O . GLU A 1 104 ? -9.520 2.441 18.939 1.00 93.94 104 GLU A O 1
ATOM 820 N N . ARG A 1 105 ? -11.219 1.031 18.523 1.00 93.81 105 ARG A N 1
ATOM 821 C CA . ARG A 1 105 ? -10.917 0.891 17.088 1.00 93.81 105 ARG A CA 1
ATOM 822 C C . ARG A 1 105 ? -11.071 2.222 16.361 1.00 93.81 105 ARG A C 1
ATOM 824 O O . ARG A 1 105 ? -10.229 2.560 15.532 1.00 93.81 105 ARG A O 1
ATOM 831 N N . PHE A 1 106 ? -12.123 2.974 16.678 1.00 91.19 106 PHE A N 1
ATOM 832 C CA . PHE A 1 106 ? -12.358 4.293 16.103 1.00 91.19 106 PHE A CA 1
ATOM 833 C C . PHE A 1 106 ? -11.228 5.271 16.448 1.00 91.19 106 PHE A C 1
ATOM 835 O O . PHE A 1 106 ? -10.702 5.906 15.540 1.00 91.19 106 PHE A O 1
ATOM 842 N N . GLU A 1 107 ? -10.773 5.316 17.703 1.00 94.25 107 GLU A N 1
ATOM 843 C CA . GLU A 1 107 ? -9.630 6.148 18.112 1.00 94.25 107 GLU A CA 1
ATOM 844 C C . GLU A 1 107 ? -8.336 5.774 17.372 1.00 94.25 107 GLU A C 1
ATOM 846 O O . GLU A 1 107 ? -7.595 6.650 16.926 1.00 94.25 107 GLU A O 1
ATOM 851 N N . VAL A 1 108 ? -8.073 4.476 17.159 1.00 95.19 108 VAL A N 1
ATOM 852 C CA . VAL A 1 108 ? -6.919 4.037 16.353 1.00 95.19 108 VAL A CA 1
ATOM 853 C C . VAL A 1 108 ? -7.034 4.525 14.906 1.00 95.19 108 VAL A C 1
ATOM 855 O O . VAL A 1 108 ? -6.060 5.041 14.356 1.00 95.19 108 VAL A O 1
ATOM 858 N N . LEU A 1 109 ? -8.209 4.391 14.281 1.00 93.25 109 LEU A N 1
ATOM 8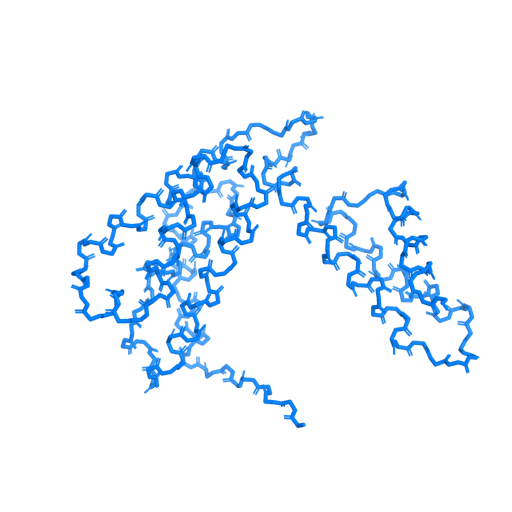59 C CA . LEU A 1 109 ? -8.425 4.862 12.908 1.00 93.25 109 LEU A CA 1
ATOM 860 C C . LEU A 1 109 ? -8.356 6.390 12.805 1.00 93.25 109 LEU A C 1
ATOM 862 O O . LEU A 1 109 ? -7.826 6.896 11.817 1.00 93.25 109 LEU A O 1
ATOM 866 N N . LEU A 1 110 ? -8.838 7.123 13.812 1.00 91.38 110 LEU A N 1
ATOM 867 C CA . LEU A 1 11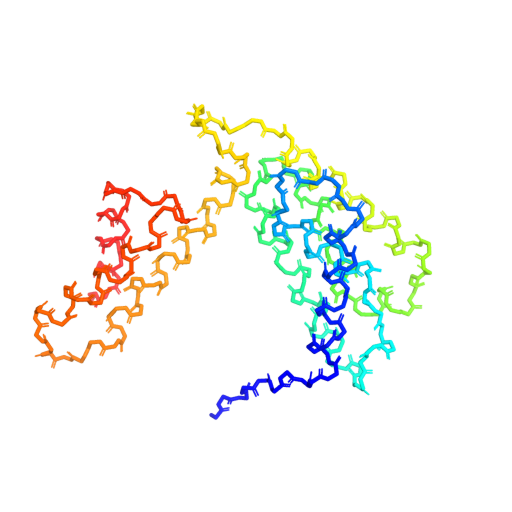0 ? -8.698 8.577 13.892 1.00 91.38 110 LEU A CA 1
ATOM 868 C C . LEU A 1 110 ? -7.232 8.999 13.999 1.00 91.38 110 LEU A C 1
ATOM 870 O O . LEU A 1 110 ? -6.806 9.872 13.252 1.00 91.38 110 LEU A O 1
ATOM 874 N N . ALA A 1 111 ? -6.438 8.346 14.849 1.00 92.25 111 ALA A N 1
ATOM 875 C CA . ALA A 1 111 ? -5.013 8.645 14.967 1.00 92.25 111 ALA A CA 1
ATOM 876 C C . ALA A 1 111 ? -4.266 8.431 13.636 1.00 92.25 111 ALA A C 1
ATOM 878 O O . ALA A 1 111 ? -3.448 9.260 13.244 1.00 92.25 111 ALA A O 1
ATOM 879 N N . ILE A 1 112 ? -4.587 7.362 12.896 1.00 91.31 112 ILE A N 1
ATOM 880 C CA . ILE A 1 112 ? -4.047 7.140 11.542 1.00 91.31 112 ILE A CA 1
ATOM 881 C C . ILE A 1 112 ? -4.545 8.227 10.573 1.00 91.31 112 ILE A C 1
ATOM 883 O O . ILE A 1 112 ? -3.785 8.690 9.721 1.00 91.31 112 ILE A O 1
ATOM 887 N N . ARG A 1 113 ? -5.806 8.662 10.699 1.00 88.00 113 ARG A N 1
ATOM 888 C CA . ARG A 1 113 ? -6.393 9.716 9.861 1.00 88.00 113 ARG A CA 1
ATOM 889 C C . ARG A 1 113 ? -5.656 11.039 9.989 1.00 88.00 113 ARG A C 1
ATOM 891 O O . ARG A 1 113 ? -5.393 11.657 8.965 1.00 88.00 113 ARG A O 1
ATOM 898 N N . GLU A 1 114 ? -5.344 11.469 11.206 1.00 86.94 114 GLU A N 1
ATOM 899 C CA . GLU A 1 114 ? -4.653 12.742 11.440 1.00 86.94 114 GLU A CA 1
ATOM 900 C C . GLU A 1 114 ? -3.299 12.768 10.732 1.00 86.94 114 GLU A C 1
ATOM 902 O O . GLU A 1 114 ? -2.969 13.726 10.037 1.00 86.94 114 GLU A O 1
ATOM 907 N N . VAL A 1 115 ? -2.568 11.656 10.791 1.00 82.44 115 VAL A N 1
ATOM 908 C CA . VAL A 1 115 ? -1.303 11.486 10.072 1.00 82.44 115 VAL A CA 1
ATOM 909 C C . VAL A 1 115 ? -1.519 11.591 8.558 1.00 82.44 115 VAL A C 1
ATOM 911 O O . VAL A 1 115 ? -0.828 12.349 7.880 1.00 82.44 115 VAL A O 1
ATOM 914 N N . VAL A 1 116 ? -2.512 10.873 8.020 1.00 78.81 116 VAL A N 1
ATOM 915 C CA . VAL A 1 116 ? -2.877 10.929 6.593 1.00 78.81 116 VAL A CA 1
ATOM 916 C C . VAL A 1 116 ? -3.238 12.357 6.161 1.00 78.81 116 VAL A C 1
ATOM 918 O O . VAL A 1 116 ? -2.818 12.803 5.096 1.00 78.81 116 VAL A O 1
ATOM 921 N N . LEU A 1 117 ? -3.981 13.108 6.975 1.00 77.00 117 LEU A N 1
ATOM 922 C CA . LEU A 1 117 ? -4.382 14.481 6.659 1.00 77.00 117 LEU A CA 1
ATOM 923 C C . LEU A 1 117 ? -3.193 15.445 6.638 1.00 77.00 117 LEU A C 1
ATOM 925 O O . LEU A 1 117 ? -3.084 16.241 5.705 1.00 77.00 117 LEU A O 1
ATOM 929 N N . VAL A 1 118 ? -2.276 15.340 7.606 1.00 74.69 118 VAL A N 1
ATOM 930 C CA . VAL A 1 118 ? -1.033 16.127 7.612 1.00 74.69 118 VAL A CA 1
ATOM 931 C C . VAL A 1 118 ? -0.271 15.903 6.303 1.00 74.69 118 VAL A C 1
ATOM 933 O O . VAL A 1 118 ? 0.070 16.866 5.614 1.00 74.69 118 VAL A O 1
ATOM 936 N N . PHE A 1 119 ? -0.122 14.649 5.875 1.00 65.75 119 PHE A N 1
ATOM 937 C CA . PHE A 1 119 ? 0.548 14.316 4.617 1.00 65.75 119 PHE A CA 1
ATOM 938 C C . PHE A 1 119 ? -0.213 14.756 3.362 1.00 65.75 119 PHE A C 1
ATOM 940 O O . PHE A 1 119 ? 0.411 15.228 2.415 1.00 65.75 119 PHE A O 1
ATOM 947 N N . SER A 1 120 ? -1.546 14.682 3.371 1.00 63.91 120 SER A N 1
ATOM 948 C CA . SER A 1 120 ? -2.398 15.171 2.274 1.00 63.91 120 SER A CA 1
ATOM 949 C C . SER A 1 120 ? -2.276 16.685 2.081 1.00 63.91 120 SER A C 1
ATOM 951 O O . SER A 1 120 ? -2.366 17.180 0.962 1.00 63.91 120 SER A O 1
ATOM 953 N N . SER A 1 121 ? -2.104 17.420 3.183 1.00 61.50 121 SER A N 1
ATOM 954 C CA . SER A 1 121 ? -2.097 18.888 3.215 1.00 61.50 121 SER A CA 1
ATOM 955 C C . SER A 1 121 ? -0.717 19.517 3.008 1.00 61.50 121 SER A C 1
ATOM 957 O O . SER A 1 121 ? -0.609 20.734 2.849 1.00 61.50 121 SER A O 1
ATOM 959 N N . THR A 1 122 ? 0.346 18.708 3.004 1.00 56.53 122 THR A N 1
ATOM 960 C CA . THR A 1 122 ? 1.706 19.213 2.813 1.00 56.53 122 THR A CA 1
ATOM 961 C C . THR A 1 122 ? 1.918 19.552 1.323 1.00 56.53 122 THR A C 1
ATOM 963 O O . THR A 1 122 ? 1.499 18.779 0.457 1.00 56.53 122 THR A O 1
ATOM 966 N N . PRO A 1 123 ? 2.533 20.697 0.968 1.00 52.53 123 PRO A N 1
ATOM 967 C CA . PRO A 1 123 ? 2.864 21.015 -0.423 1.00 52.53 123 PRO A CA 1
ATOM 968 C C . PRO A 1 123 ? 3.952 20.074 -0.963 1.00 52.53 123 PRO A C 1
ATOM 970 O O . PRO A 1 123 ? 4.842 19.671 -0.213 1.00 52.53 123 PRO A O 1
ATOM 973 N N . ALA A 1 124 ? 3.929 19.751 -2.261 1.00 52.88 124 ALA A N 1
ATOM 974 C CA . ALA A 1 124 ? 4.999 18.980 -2.898 1.00 52.88 124 ALA A CA 1
ATOM 975 C C . ALA A 1 124 ? 6.371 19.652 -2.686 1.00 52.88 124 ALA A C 1
ATOM 977 O O . ALA A 1 124 ? 6.528 20.851 -2.928 1.00 52.88 124 ALA A O 1
ATOM 978 N N . GLN A 1 125 ? 7.383 18.879 -2.270 1.00 48.22 125 GLN A N 1
ATOM 979 C CA . GLN A 1 125 ? 8.725 19.405 -1.957 1.00 48.22 125 GLN A CA 1
ATOM 980 C C . GLN A 1 125 ? 9.442 20.053 -3.155 1.00 48.22 125 GLN A C 1
ATOM 982 O O . GLN A 1 125 ? 10.399 20.798 -2.957 1.00 48.22 125 GLN A O 1
ATOM 987 N N . TYR A 1 126 ? 8.978 19.809 -4.385 1.00 55.03 126 TYR A N 1
ATOM 988 C CA . TYR A 1 126 ? 9.643 20.258 -5.613 1.00 55.03 126 TYR A CA 1
ATOM 989 C C . TYR A 1 126 ? 8.835 21.268 -6.441 1.00 55.03 126 TYR A C 1
ATOM 991 O O . TYR A 1 126 ? 9.226 21.581 -7.563 1.00 55.03 126 TYR A O 1
ATOM 999 N N . GLY A 1 127 ? 7.738 21.815 -5.899 1.00 45.41 127 GLY A N 1
ATOM 1000 C CA . GLY A 1 127 ? 7.040 22.957 -6.507 1.00 45.41 127 GLY A CA 1
ATOM 1001 C C . GLY A 1 127 ? 6.394 22.689 -7.872 1.00 45.41 127 GLY A C 1
ATOM 1002 O O . GLY A 1 127 ? 6.193 23.629 -8.642 1.00 45.41 127 GLY A O 1
ATOM 1003 N N . VAL A 1 128 ? 6.069 21.434 -8.192 1.00 49.75 128 VAL A N 1
ATOM 1004 C CA . VAL A 1 128 ? 5.339 21.093 -9.418 1.00 49.75 128 VAL A CA 1
ATOM 1005 C C . VAL A 1 128 ? 3.850 21.388 -9.218 1.00 49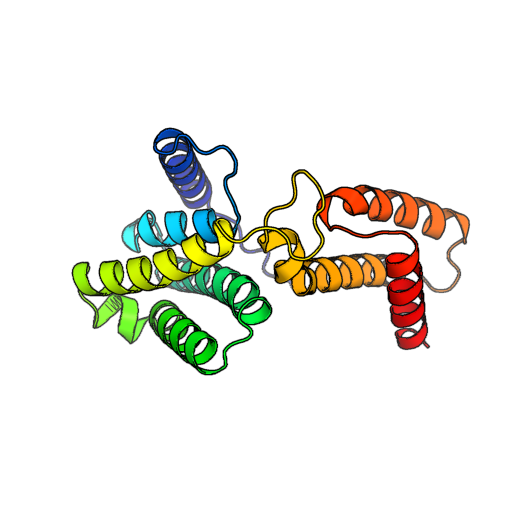.75 128 VAL A C 1
ATOM 1007 O O . VAL A 1 128 ? 3.225 20.943 -8.256 1.00 49.75 128 VAL A O 1
ATOM 1010 N N . SER A 1 129 ? 3.277 22.179 -10.127 1.00 43.84 129 SER A N 1
ATOM 1011 C CA . SER A 1 129 ? 1.864 22.569 -10.083 1.00 43.84 129 SER A CA 1
ATOM 1012 C C . SER A 1 129 ? 0.953 21.352 -10.289 1.00 43.84 129 SER A C 1
ATOM 1014 O O . SER A 1 129 ? 1.078 20.659 -11.296 1.00 43.84 129 SER A O 1
ATOM 1016 N N . GLY A 1 130 ? 0.030 21.108 -9.353 1.00 50.66 130 GLY A N 1
ATOM 1017 C CA . GLY A 1 130 ? -0.922 19.989 -9.398 1.00 50.66 130 GLY A CA 1
ATOM 1018 C C . GLY A 1 130 ? -0.462 18.704 -8.696 1.00 50.66 130 GLY A C 1
ATOM 1019 O O . GLY A 1 130 ? -1.224 17.740 -8.652 1.00 50.66 130 GLY A O 1
ATOM 1020 N N . GLU A 1 131 ? 0.744 18.679 -8.120 1.00 51.59 131 GLU A N 1
ATOM 1021 C CA . GLU A 1 131 ? 1.237 17.546 -7.330 1.00 51.59 131 GLU A CA 1
ATOM 1022 C C . GLU A 1 131 ? 0.932 17.723 -5.832 1.00 51.59 131 GLU A C 1
ATOM 1024 O O . GLU A 1 131 ? 1.234 18.750 -5.223 1.00 51.59 131 GLU A O 1
ATOM 1029 N N . THR A 1 132 ? 0.365 16.690 -5.207 1.00 51.91 132 THR A N 1
ATOM 1030 C CA . THR A 1 132 ? 0.269 16.572 -3.738 1.00 51.91 132 THR A CA 1
ATOM 1031 C C . THR A 1 132 ? 1.560 15.986 -3.166 1.00 51.91 132 THR A C 1
ATOM 1033 O O . THR A 1 132 ? 2.201 15.179 -3.837 1.00 51.91 132 THR A O 1
ATOM 1036 N N . TYR A 1 133 ? 1.908 16.265 -1.906 1.00 49.97 133 TYR A N 1
ATOM 1037 C CA . TYR A 1 133 ? 3.083 15.677 -1.232 1.00 49.97 133 TYR A CA 1
ATOM 1038 C C . TYR A 1 133 ? 3.148 14.138 -1.285 1.00 49.97 133 TYR A C 1
ATOM 1040 O O . TYR A 1 133 ? 4.241 13.570 -1.311 1.00 49.97 133 TYR A O 1
ATOM 1048 N N . TYR A 1 134 ? 2.009 13.451 -1.432 1.00 49.88 134 TYR A N 1
ATOM 1049 C CA . TYR A 1 134 ? 1.953 12.008 -1.695 1.00 49.88 134 TYR A CA 1
ATOM 1050 C C . TYR A 1 134 ? 2.648 11.551 -2.978 1.00 49.88 134 TYR A C 1
ATOM 1052 O O . TYR A 1 134 ? 3.159 10.437 -3.012 1.00 49.88 134 TYR A O 1
ATOM 1060 N N . TRP A 1 135 ? 2.716 12.383 -4.013 1.00 48.41 135 TRP A N 1
ATOM 1061 C CA . TRP A 1 135 ? 3.472 12.060 -5.225 1.00 48.41 135 TRP A CA 1
ATOM 1062 C C . TRP A 1 135 ? 4.981 12.078 -4.972 1.00 48.41 135 TRP A C 1
ATOM 1064 O O . TRP A 1 135 ? 5.706 11.235 -5.494 1.00 48.41 135 TRP A O 1
ATOM 1074 N N . THR A 1 136 ? 5.448 12.980 -4.105 1.00 48.75 136 THR A N 1
ATOM 1075 C CA . THR A 1 136 ? 6.860 13.060 -3.710 1.00 48.75 136 THR A CA 1
ATOM 1076 C C . THR A 1 136 ? 7.246 12.053 -2.623 1.00 48.75 136 THR A C 1
ATOM 1078 O O . THR A 1 136 ? 8.397 11.638 -2.572 1.00 48.75 136 THR A O 1
ATOM 1081 N N . ALA A 1 137 ? 6.304 11.616 -1.782 1.00 52.22 137 ALA A N 1
ATOM 1082 C CA . ALA A 1 137 ? 6.576 10.719 -0.656 1.00 52.22 137 ALA A CA 1
ATOM 1083 C C . ALA A 1 137 ? 6.214 9.238 -0.917 1.00 52.22 137 ALA A C 1
ATOM 1085 O O . ALA A 1 137 ? 6.894 8.322 -0.454 1.00 52.22 137 ALA A O 1
ATOM 1086 N N . GLY A 1 138 ? 5.221 8.990 -1.777 1.00 54.44 138 GLY A N 1
ATOM 1087 C CA . GLY A 1 138 ? 4.947 7.690 -2.399 1.00 54.44 138 GLY A CA 1
ATOM 1088 C C . GLY A 1 138 ? 5.891 7.363 -3.561 1.00 54.44 138 GLY A C 1
ATOM 1089 O O . GLY A 1 138 ? 5.735 6.324 -4.202 1.00 54.44 138 GLY A O 1
ATOM 1090 N N . TYR A 1 139 ? 6.889 8.218 -3.823 1.00 62.84 139 TYR A N 1
ATOM 1091 C CA . TYR A 1 139 ? 7.872 8.018 -4.885 1.00 62.84 139 TYR A CA 1
ATOM 1092 C C . TYR A 1 139 ? 8.548 6.653 -4.751 1.00 62.84 139 TYR A C 1
ATOM 1094 O O . TYR A 1 139 ? 8.651 5.933 -5.729 1.00 62.84 139 TYR A O 1
ATOM 1102 N N . HIS A 1 140 ? 8.890 6.211 -3.538 1.00 67.06 140 HIS A N 1
ATOM 1103 C CA . HIS A 1 140 ? 9.454 4.874 -3.323 1.00 67.06 140 HIS A CA 1
ATOM 1104 C C . HIS A 1 140 ? 8.556 3.738 -3.840 1.00 67.06 140 HIS A C 1
ATOM 1106 O O . HIS A 1 140 ? 9.057 2.817 -4.486 1.00 67.06 140 HIS A O 1
ATOM 1112 N N . LEU A 1 141 ? 7.239 3.812 -3.617 1.00 72.81 141 LEU A N 1
ATOM 1113 C CA . LEU A 1 141 ? 6.293 2.823 -4.137 1.00 72.81 141 LEU A CA 1
ATOM 1114 C C . LEU A 1 141 ? 6.173 2.919 -5.661 1.00 72.81 141 LEU A C 1
ATOM 1116 O O . LEU A 1 141 ? 6.208 1.891 -6.332 1.00 72.81 141 LEU A O 1
ATOM 1120 N N . ASN A 1 142 ? 6.077 4.132 -6.211 1.00 77.81 142 ASN A N 1
ATOM 1121 C CA . ASN A 1 142 ? 6.000 4.347 -7.657 1.00 77.81 142 ASN A CA 1
ATOM 1122 C C . ASN A 1 142 ? 7.247 3.818 -8.374 1.00 77.81 142 ASN A C 1
ATOM 1124 O O . ASN A 1 142 ? 7.135 3.153 -9.402 1.00 77.81 142 ASN A O 1
ATOM 1128 N N . ILE A 1 143 ? 8.426 4.048 -7.792 1.00 82.31 143 ILE A N 1
ATOM 1129 C CA . ILE A 1 143 ? 9.708 3.542 -8.283 1.00 82.31 143 ILE A CA 1
ATOM 1130 C C . ILE A 1 143 ? 9.751 2.025 -8.210 1.00 82.31 143 ILE A C 1
ATOM 1132 O O . ILE A 1 143 ? 10.124 1.390 -9.190 1.00 82.31 143 ILE A O 1
ATOM 1136 N N . ARG A 1 144 ? 9.322 1.429 -7.094 1.00 83.19 144 ARG A N 1
ATOM 1137 C CA . ARG A 1 144 ? 9.310 -0.028 -6.928 1.00 83.19 144 ARG A CA 1
ATOM 1138 C C . ARG A 1 144 ? 8.302 -0.705 -7.853 1.00 83.19 144 ARG A C 1
ATOM 1140 O O . ARG A 1 144 ? 8.578 -1.776 -8.383 1.00 83.19 144 ARG A O 1
ATOM 1147 N N . LEU A 1 145 ? 7.147 -0.084 -8.082 1.00 85.62 145 LEU A N 1
ATOM 1148 C CA . LEU A 1 145 ? 6.158 -0.565 -9.041 1.00 85.62 145 LEU A CA 1
ATOM 1149 C C . LEU A 1 145 ? 6.700 -0.472 -10.469 1.00 85.62 145 LEU A C 1
ATOM 1151 O O . LEU A 1 145 ? 6.592 -1.435 -11.223 1.00 85.62 145 LEU A O 1
ATOM 1155 N N . TYR A 1 146 ? 7.329 0.651 -10.819 1.00 90.62 146 TYR A N 1
ATOM 1156 C CA . TYR A 1 146 ? 7.961 0.830 -12.121 1.00 90.62 146 TYR A CA 1
ATOM 1157 C C . TYR A 1 146 ? 9.104 -0.166 -12.344 1.00 90.62 146 TYR A C 1
ATOM 1159 O O . TYR A 1 146 ? 9.174 -0.794 -13.394 1.00 90.62 146 TYR A O 1
ATOM 1167 N N . GLU A 1 147 ? 9.944 -0.393 -11.335 1.00 89.25 147 GLU A N 1
ATOM 1168 C CA . GLU A 1 147 ? 10.984 -1.423 -11.346 1.00 89.25 147 GLU A CA 1
ATOM 1169 C C . GLU A 1 147 ? 10.379 -2.812 -11.612 1.00 89.25 147 GLU A C 1
ATOM 1171 O O . GLU A 1 147 ? 10.882 -3.543 -12.460 1.00 89.25 147 GLU A O 1
ATOM 1176 N N . LYS A 1 148 ? 9.255 -3.171 -10.973 1.00 87.88 148 LYS A N 1
ATOM 1177 C CA . LYS A 1 148 ? 8.558 -4.441 -11.251 1.00 87.88 148 LYS A CA 1
ATOM 1178 C C . LYS A 1 148 ? 7.962 -4.528 -12.654 1.00 87.88 148 LYS A C 1
ATOM 1180 O O . LYS A 1 148 ? 7.996 -5.610 -13.231 1.00 87.88 148 LYS A O 1
ATOM 1185 N N . LEU A 1 149 ? 7.470 -3.426 -13.218 1.00 89.81 149 LEU A N 1
ATOM 1186 C CA . LEU A 1 149 ? 7.050 -3.385 -14.624 1.00 89.81 149 LEU A CA 1
ATOM 1187 C C . LEU A 1 149 ? 8.237 -3.632 -15.564 1.00 89.81 149 LEU A C 1
ATOM 1189 O O . LEU A 1 149 ? 8.106 -4.391 -16.520 1.00 89.81 149 LEU A O 1
ATOM 1193 N N . LEU A 1 150 ? 9.401 -3.047 -15.264 1.00 90.50 150 LEU A N 1
ATOM 1194 C CA . LEU A 1 150 ? 10.630 -3.281 -16.022 1.00 90.50 150 LEU A CA 1
ATOM 1195 C C . LEU A 1 150 ? 11.143 -4.717 -15.881 1.00 90.50 150 LEU A C 1
ATOM 1197 O O . LEU A 1 150 ? 11.596 -5.279 -16.865 1.00 90.50 150 LEU A O 1
ATOM 1201 N N . PHE A 1 151 ? 11.048 -5.338 -14.704 1.00 85.56 151 PHE A N 1
ATOM 1202 C CA . PHE A 1 151 ? 11.347 -6.767 -14.552 1.00 85.56 151 PHE A CA 1
ATOM 1203 C C . PHE A 1 151 ? 10.413 -7.637 -15.399 1.00 85.56 151 PHE A C 1
ATOM 1205 O O . PHE A 1 151 ? 10.882 -8.531 -16.094 1.00 85.56 151 PHE A O 1
ATOM 1212 N N . GLY A 1 152 ? 9.116 -7.316 -15.412 1.00 81.50 152 GLY A N 1
ATOM 1213 C CA . GLY A 1 152 ? 8.128 -8.027 -16.222 1.00 81.50 152 GLY A CA 1
ATOM 1214 C C . GLY A 1 152 ? 8.403 -7.980 -17.728 1.00 81.50 152 GLY A C 1
ATOM 1215 O O . GLY A 1 152 ? 8.035 -8.918 -18.425 1.00 81.50 152 GLY A O 1
ATOM 1216 N N . LEU A 1 153 ? 9.081 -6.937 -18.230 1.00 83.88 153 LEU A N 1
ATOM 1217 C CA . LEU A 1 153 ? 9.586 -6.915 -19.607 1.00 83.88 153 LEU A CA 1
ATOM 1218 C C . LEU A 1 153 ? 10.515 -8.110 -19.852 1.00 83.88 153 LEU A C 1
ATOM 1220 O O . LEU A 1 153 ? 10.317 -8.831 -20.814 1.00 83.88 153 LEU A O 1
ATOM 1224 N N . PHE A 1 154 ? 11.491 -8.344 -18.976 1.00 76.69 154 PHE A N 1
ATOM 1225 C CA . PHE A 1 154 ? 12.466 -9.426 -19.140 1.00 76.69 154 PHE A CA 1
ATOM 1226 C C . PHE A 1 154 ? 11.893 -10.809 -18.814 1.00 76.69 154 PHE A C 1
ATOM 1228 O O . PHE A 1 154 ? 12.311 -11.781 -19.423 1.00 76.69 154 PHE A O 1
ATOM 1235 N N . ASP A 1 155 ? 10.909 -10.905 -17.915 1.00 71.19 155 ASP A N 1
ATOM 1236 C CA . ASP A 1 155 ? 10.248 -12.182 -17.596 1.00 71.19 155 ASP A CA 1
ATOM 1237 C C . ASP A 1 155 ? 9.412 -12.731 -18.769 1.00 71.19 155 ASP A C 1
ATOM 1239 O O . ASP A 1 155 ? 9.208 -13.940 -18.875 1.00 71.19 155 ASP A O 1
ATOM 1243 N N . VAL A 1 156 ? 8.881 -11.846 -19.621 1.00 65.94 156 VAL A N 1
ATOM 1244 C CA . VAL A 1 156 ? 8.103 -12.221 -20.814 1.00 65.94 156 VAL A CA 1
ATOM 1245 C C . VAL A 1 156 ? 9.018 -12.550 -21.994 1.00 65.94 156 VAL A C 1
ATOM 1247 O O . VAL A 1 156 ? 8.630 -13.349 -22.845 1.00 65.94 156 VAL A O 1
ATOM 1250 N N . LEU A 1 157 ? 10.220 -11.964 -22.036 1.00 68.06 157 LEU A N 1
ATOM 1251 C CA . LEU A 1 157 ? 11.145 -12.152 -23.145 1.00 68.06 157 LEU A CA 1
ATOM 1252 C C . LEU A 1 157 ? 11.974 -13.437 -22.983 1.00 68.06 157 LEU A C 1
ATOM 1254 O O . LEU A 1 157 ? 12.854 -13.516 -22.130 1.00 68.06 157 LEU A O 1
ATOM 1258 N N . GLU A 1 158 ? 11.720 -14.448 -23.820 1.00 64.94 158 GLU A N 1
ATOM 1259 C CA . GLU A 1 158 ? 12.553 -15.661 -23.879 1.00 64.94 158 GLU A CA 1
ATOM 1260 C C . GLU A 1 158 ? 13.941 -15.383 -24.493 1.00 64.94 158 GLU A C 1
ATOM 1262 O O . GLU A 1 158 ? 14.145 -14.423 -25.244 1.00 64.94 158 GLU A O 1
ATOM 1267 N N . GLU A 1 159 ? 14.912 -16.258 -24.202 1.00 59.53 159 GLU A N 1
ATOM 1268 C CA . GLU A 1 159 ? 16.277 -16.179 -24.733 1.00 59.53 159 GLU A CA 1
ATOM 1269 C C . GLU A 1 159 ? 16.250 -16.222 -26.278 1.00 59.53 159 GLU A C 1
ATOM 1271 O O . GLU A 1 159 ? 15.981 -17.256 -26.888 1.00 59.53 159 GLU A O 1
ATOM 1276 N N . GLY A 1 160 ? 16.497 -15.075 -26.923 1.00 60.31 160 GLY A N 1
ATOM 1277 C CA . GLY A 1 160 ? 16.459 -14.925 -28.384 1.00 60.31 160 GLY A CA 1
ATOM 1278 C C . GLY A 1 160 ? 15.231 -14.207 -28.962 1.00 60.31 160 GLY A C 1
ATOM 1279 O O . GLY A 1 160 ? 15.123 -14.133 -30.188 1.00 60.31 160 GLY A O 1
ATOM 1280 N N . GLN A 1 161 ? 14.331 -13.655 -28.136 1.00 61.44 161 GLN A N 1
ATOM 1281 C CA . GLN A 1 161 ? 13.264 -12.773 -28.630 1.00 61.44 161 GLN A CA 1
ATOM 1282 C C . GLN A 1 161 ? 13.797 -11.465 -29.249 1.00 61.44 161 GLN A C 1
ATOM 1284 O O . GLN A 1 161 ? 14.873 -10.966 -28.910 1.00 61.44 161 GLN A O 1
ATOM 1289 N N . LEU A 1 162 ? 13.033 -10.935 -30.211 1.00 63.50 162 LEU A N 1
ATOM 1290 C CA . LEU A 1 162 ? 13.424 -9.817 -31.070 1.00 63.50 162 LEU A CA 1
ATOM 1291 C C . LEU A 1 162 ? 13.417 -8.479 -30.319 1.00 63.50 162 LEU A C 1
ATOM 1293 O O . LEU A 1 162 ? 12.522 -8.191 -29.526 1.00 63.50 162 LEU A O 1
ATOM 1297 N N . ILE A 1 163 ? 14.384 -7.616 -30.646 1.00 72.50 163 ILE A N 1
ATOM 1298 C CA . ILE A 1 163 ? 14.507 -6.255 -30.094 1.00 72.50 163 ILE A CA 1
ATOM 1299 C C . ILE A 1 163 ? 13.221 -5.444 -30.331 1.00 72.50 163 ILE A C 1
ATOM 1301 O O . ILE A 1 163 ? 12.836 -4.643 -29.480 1.00 72.50 163 ILE A O 1
ATOM 1305 N N . GLU A 1 164 ? 12.517 -5.683 -31.444 1.00 74.75 164 GLU A N 1
ATOM 1306 C CA . GLU A 1 164 ? 11.263 -4.988 -31.743 1.00 74.75 164 GLU A CA 1
ATOM 1307 C C . GLU A 1 164 ? 10.136 -5.293 -30.736 1.00 74.75 164 GLU A C 1
ATOM 1309 O O . GLU A 1 164 ? 9.374 -4.391 -30.390 1.00 74.75 164 GLU A O 1
ATOM 1314 N N . GLU A 1 165 ? 10.043 -6.523 -30.222 1.00 77.62 165 GLU A N 1
ATOM 1315 C CA . GLU A 1 165 ? 9.005 -6.925 -29.257 1.00 77.62 165 GLU A CA 1
ATOM 1316 C C . GLU A 1 165 ? 9.242 -6.273 -27.887 1.00 77.62 165 GLU A C 1
ATOM 1318 O O . GLU A 1 165 ? 8.318 -5.748 -27.256 1.00 77.62 165 GLU A O 1
ATOM 1323 N N . ALA A 1 166 ? 10.509 -6.195 -27.472 1.00 80.19 166 ALA A N 1
ATOM 1324 C CA . ALA A 1 166 ? 10.906 -5.487 -26.261 1.00 80.19 166 ALA A CA 1
ATOM 1325 C C . ALA A 1 166 ? 10.569 -3.985 -26.337 1.00 80.19 166 ALA A C 1
ATOM 1327 O O . ALA A 1 166 ? 10.062 -3.408 -25.371 1.00 80.19 166 ALA A O 1
ATOM 1328 N N . ASP A 1 167 ? 10.795 -3.357 -27.495 1.00 85.25 167 ASP A N 1
ATOM 1329 C CA . ASP A 1 167 ? 10.465 -1.948 -27.728 1.00 85.25 167 ASP A CA 1
ATOM 1330 C C . ASP A 1 167 ? 8.954 -1.675 -27.658 1.00 85.25 167 ASP A C 1
ATOM 1332 O O . ASP A 1 167 ? 8.534 -0.617 -27.177 1.00 85.25 167 ASP A O 1
ATOM 1336 N N . GLU A 1 168 ? 8.113 -2.604 -28.116 1.00 86.44 168 GLU A N 1
ATOM 1337 C CA . GLU A 1 168 ? 6.655 -2.479 -28.022 1.00 86.44 168 GLU A CA 1
ATOM 1338 C C . GLU A 1 168 ? 6.152 -2.565 -26.579 1.00 86.44 168 GLU A C 1
ATOM 1340 O O . GLU A 1 168 ? 5.378 -1.705 -26.141 1.00 86.44 168 GLU A O 1
ATOM 1345 N N . ILE A 1 169 ? 6.639 -3.532 -25.801 1.00 84.69 169 ILE A N 1
ATOM 1346 C CA . ILE A 1 169 ? 6.292 -3.654 -24.378 1.00 84.69 169 ILE A CA 1
ATOM 1347 C C . ILE A 1 169 ? 6.802 -2.432 -23.604 1.00 84.69 169 ILE A C 1
ATOM 1349 O O . ILE A 1 169 ? 6.084 -1.864 -22.774 1.00 84.69 169 ILE A O 1
ATOM 1353 N N . LEU A 1 170 ? 8.010 -1.954 -23.915 1.00 89.94 170 LEU A N 1
ATOM 1354 C CA . LEU A 1 170 ? 8.563 -0.769 -23.274 1.00 89.94 170 LEU A CA 1
ATOM 1355 C C . LEU A 1 170 ? 7.724 0.482 -23.572 1.00 89.94 170 LEU A C 1
ATOM 1357 O O . LEU A 1 170 ? 7.519 1.302 -22.675 1.00 89.94 170 LEU A O 1
ATOM 1361 N N . LYS A 1 171 ? 7.178 0.629 -24.788 1.00 90.12 171 LYS A N 1
ATOM 1362 C CA . LYS A 1 171 ? 6.228 1.712 -25.108 1.00 90.12 171 LYS A CA 1
ATOM 1363 C C . LYS A 1 171 ? 4.979 1.654 -24.228 1.00 90.12 171 LYS A C 1
ATOM 1365 O O . LYS A 1 171 ? 4.534 2.706 -23.775 1.00 90.12 171 LYS A O 1
ATOM 1370 N N . LEU A 1 172 ? 4.443 0.464 -23.946 1.00 89.69 172 LEU A N 1
ATOM 1371 C CA . LEU A 1 172 ? 3.293 0.302 -23.047 1.00 89.69 172 LEU A CA 1
ATOM 1372 C C . LEU A 1 172 ? 3.638 0.690 -21.606 1.00 89.69 172 LEU A C 1
ATOM 1374 O O . LEU A 1 172 ? 2.887 1.433 -20.97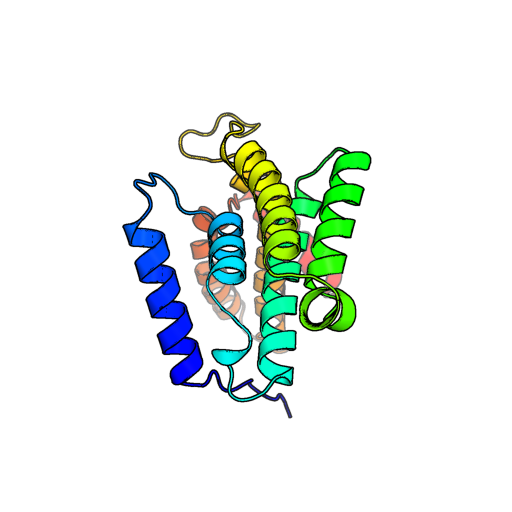7 1.00 89.69 172 LEU A O 1
ATOM 1378 N N . ILE A 1 173 ? 4.798 0.264 -21.103 1.00 89.00 173 ILE A N 1
ATOM 1379 C CA . ILE A 1 173 ? 5.283 0.649 -19.769 1.00 89.00 173 ILE A CA 1
ATOM 1380 C C . ILE A 1 173 ? 5.462 2.173 -19.676 1.00 89.00 173 ILE A C 1
ATOM 1382 O O . ILE A 1 173 ? 5.111 2.784 -18.668 1.00 89.00 173 ILE A O 1
ATOM 1386 N N . LYS A 1 174 ? 5.933 2.829 -20.743 1.00 90.25 174 LYS A N 1
ATOM 1387 C CA . LYS A 1 174 ? 6.085 4.293 -20.782 1.00 90.25 174 LYS A CA 1
ATOM 1388 C C . LYS A 1 174 ? 4.764 5.057 -20.643 1.00 90.25 174 LYS A C 1
ATOM 1390 O O . LYS A 1 174 ? 4.781 6.199 -20.190 1.00 90.25 174 LYS A O 1
ATOM 1395 N N . LEU A 1 175 ? 3.615 4.441 -20.936 1.00 89.56 175 LEU A N 1
ATOM 1396 C CA . LEU A 1 175 ? 2.307 5.067 -20.699 1.00 89.56 175 LEU A CA 1
ATOM 1397 C C . LEU A 1 175 ? 2.027 5.306 -19.209 1.00 89.56 175 LEU A C 1
ATOM 1399 O O . LEU A 1 175 ? 1.241 6.190 -18.878 1.00 89.56 175 LEU A O 1
ATOM 1403 N N . THR A 1 176 ? 2.686 4.577 -18.301 1.00 84.81 176 THR A N 1
ATOM 1404 C CA . THR A 1 176 ? 2.515 4.767 -16.853 1.00 84.81 176 THR A CA 1
ATOM 1405 C C . THR A 1 176 ? 3.370 5.904 -16.296 1.00 84.81 176 THR A C 1
ATOM 1407 O O . THR A 1 176 ? 3.278 6.196 -15.105 1.00 84.81 176 THR A O 1
ATOM 1410 N N . TRP A 1 177 ? 4.223 6.543 -17.106 1.00 84.56 177 TRP A N 1
ATOM 1411 C CA . TRP A 1 177 ? 5.178 7.550 -16.633 1.00 84.56 177 TRP A CA 1
ATOM 1412 C C . TRP A 1 177 ? 4.513 8.729 -15.951 1.00 84.56 177 TRP A C 1
ATOM 1414 O O . TRP A 1 177 ? 4.918 9.099 -14.851 1.00 84.56 177 TRP A O 1
ATOM 1424 N N . SER A 1 178 ? 3.475 9.282 -16.578 1.00 72.38 178 SER A N 1
ATOM 1425 C CA . SER A 1 178 ? 2.737 10.405 -16.011 1.00 72.38 178 SER A CA 1
ATOM 1426 C C . SER A 1 178 ? 2.106 10.017 -14.682 1.00 72.38 178 SER A C 1
ATOM 1428 O O . SER A 1 178 ? 2.206 10.788 -13.746 1.00 72.38 178 SER A O 1
ATOM 1430 N N . THR A 1 179 ? 1.536 8.813 -14.570 1.00 72.94 179 THR A N 1
ATOM 1431 C CA . THR A 1 179 ? 0.900 8.303 -13.345 1.00 72.94 179 THR A CA 1
ATOM 1432 C C . THR A 1 179 ? 1.892 8.012 -12.220 1.00 72.94 179 THR A C 1
ATOM 1434 O O . THR A 1 179 ? 1.560 8.194 -11.054 1.00 72.94 179 THR A O 1
ATOM 1437 N N . LEU A 1 180 ? 3.094 7.539 -12.551 1.00 76.06 180 LEU A N 1
ATOM 1438 C CA . LEU A 1 180 ? 4.106 7.136 -11.572 1.00 76.06 180 LEU A CA 1
ATOM 1439 C C . LEU A 1 180 ? 5.142 8.234 -11.284 1.00 76.06 180 LEU A C 1
ATOM 1441 O O . LEU A 1 180 ? 6.017 8.036 -10.444 1.00 76.06 180 LEU A O 1
ATOM 1445 N N . GLY A 1 181 ? 5.068 9.383 -11.960 1.00 73.12 181 GLY A N 1
ATOM 1446 C CA . GLY A 1 181 ? 6.062 10.452 -11.826 1.00 73.12 181 GLY A CA 1
ATOM 1447 C C . GLY A 1 181 ? 7.441 10.068 -12.381 1.00 73.12 181 GLY A C 1
ATOM 1448 O O . GLY A 1 181 ? 8.471 10.522 -11.874 1.00 73.12 181 GLY A O 1
ATOM 1449 N N . ILE A 1 182 ? 7.478 9.208 -13.404 1.00 80.88 182 ILE A N 1
ATOM 1450 C CA . ILE A 1 182 ? 8.717 8.767 -14.052 1.00 80.88 182 ILE A CA 1
ATOM 1451 C C . ILE A 1 182 ? 9.060 9.736 -15.179 1.00 80.88 182 ILE A C 1
ATOM 1453 O O . ILE A 1 182 ? 8.237 10.035 -16.042 1.00 80.88 182 ILE A O 1
ATOM 1457 N N . ASN A 1 183 ? 10.305 10.198 -15.192 1.00 80.31 183 ASN A N 1
ATOM 1458 C CA . ASN A 1 183 ? 10.877 10.929 -16.316 1.00 80.31 183 ASN A CA 1
ATOM 1459 C C . ASN A 1 183 ? 11.961 10.089 -17.001 1.00 80.31 183 ASN A C 1
ATOM 1461 O O . ASN A 1 183 ? 12.384 9.048 -16.497 1.00 80.31 183 ASN A O 1
ATOM 1465 N N . GLU A 1 184 ? 12.448 10.568 -18.140 1.00 84.19 184 GLU A N 1
ATOM 1466 C CA . GLU A 1 184 ? 13.434 9.848 -18.948 1.00 84.19 184 GLU A CA 1
ATOM 1467 C C . GLU A 1 184 ? 14.736 9.541 -18.191 1.00 84.19 184 GLU A C 1
ATOM 1469 O O . GLU A 1 184 ? 15.245 8.425 -18.262 1.00 84.19 184 GLU A O 1
ATOM 1474 N N . LYS A 1 185 ? 15.254 10.493 -17.403 1.00 79.38 185 LYS A N 1
ATOM 1475 C CA . LYS A 1 185 ? 16.488 10.291 -16.622 1.00 79.38 185 LYS A CA 1
ATOM 1476 C C . LYS A 1 185 ? 16.328 9.160 -15.614 1.00 79.38 185 LYS A C 1
ATOM 1478 O O . LYS A 1 185 ? 17.214 8.320 -15.472 1.00 79.38 185 LYS A O 1
ATOM 1483 N N . LEU A 1 186 ? 15.193 9.146 -14.926 1.00 80.56 186 LEU A N 1
ATOM 1484 C CA . LEU A 1 186 ? 14.883 8.140 -13.930 1.00 80.56 186 LEU A CA 1
ATOM 1485 C C . LEU A 1 186 ? 14.637 6.774 -14.565 1.00 80.56 186 LEU A C 1
ATOM 1487 O O . LEU A 1 186 ? 15.139 5.771 -14.066 1.00 80.56 186 LEU A O 1
ATOM 1491 N N . HIS A 1 187 ? 13.923 6.741 -15.690 1.00 91.56 187 HIS A N 1
ATOM 1492 C CA . HIS A 1 187 ? 13.769 5.526 -16.470 1.00 91.56 187 HIS A CA 1
ATOM 1493 C C . HIS A 1 187 ? 15.124 4.943 -16.859 1.00 91.56 187 HIS A C 1
ATOM 1495 O O . HIS A 1 187 ? 15.334 3.763 -16.617 1.00 91.56 187 HIS A O 1
ATOM 1501 N N . ASN A 1 188 ? 16.038 5.748 -17.401 1.00 90.94 188 ASN A N 1
ATOM 1502 C CA . ASN A 1 188 ? 17.350 5.267 -17.830 1.00 90.94 188 ASN A CA 1
ATOM 1503 C C . ASN A 1 188 ? 18.151 4.684 -16.656 1.00 90.94 188 ASN A C 1
ATOM 1505 O O . ASN A 1 188 ? 18.768 3.631 -16.799 1.00 90.94 188 ASN A O 1
ATOM 1509 N N . ALA A 1 189 ? 18.102 5.326 -15.484 1.00 88.62 189 ALA A N 1
ATOM 1510 C CA . ALA A 1 189 ? 18.757 4.825 -14.278 1.00 88.62 189 ALA A CA 1
ATOM 1511 C C . ALA A 1 189 ? 18.159 3.490 -13.800 1.00 88.62 189 ALA A C 1
ATOM 1513 O O . ALA A 1 189 ? 18.897 2.536 -13.564 1.00 88.62 189 ALA A O 1
ATOM 1514 N N . LEU A 1 190 ? 16.829 3.402 -13.691 1.00 89.12 190 LEU A N 1
ATOM 1515 C CA . LEU A 1 190 ? 16.135 2.194 -13.233 1.00 89.12 190 LEU A CA 1
ATOM 1516 C C . LEU A 1 190 ? 16.233 1.052 -14.245 1.00 89.12 190 LEU A C 1
ATOM 1518 O O . LEU A 1 190 ? 16.427 -0.092 -13.860 1.00 89.12 190 LEU A O 1
ATOM 1522 N N . PHE A 1 191 ? 16.141 1.355 -15.536 1.00 91.31 191 PHE A N 1
ATOM 1523 C CA . PHE A 1 191 ? 16.299 0.378 -16.608 1.00 91.31 191 PHE A CA 1
ATOM 1524 C C . PHE A 1 191 ? 17.718 -0.183 -16.645 1.00 91.31 191 PHE A C 1
ATOM 1526 O O . PHE A 1 191 ? 17.886 -1.396 -16.699 1.00 91.31 191 PHE A O 1
ATOM 1533 N N . GLY A 1 192 ? 18.735 0.678 -16.522 1.00 89.69 192 GLY A N 1
ATOM 1534 C CA . GLY A 1 192 ? 20.124 0.240 -16.382 1.00 89.69 192 GLY A CA 1
ATOM 1535 C C . GLY A 1 192 ? 20.356 -0.603 -15.124 1.00 89.69 192 GLY A C 1
ATOM 1536 O O . GLY A 1 192 ? 21.064 -1.604 -15.184 1.00 89.69 192 GLY A O 1
ATOM 1537 N N . TRP A 1 193 ? 19.728 -0.242 -14.001 1.00 90.06 193 TRP A N 1
ATOM 1538 C CA . TRP A 1 193 ? 19.781 -1.024 -12.764 1.00 90.06 193 TRP A CA 1
ATOM 1539 C C . TRP A 1 193 ? 19.149 -2.411 -12.915 1.00 90.06 193 TRP A C 1
ATOM 1541 O O . TRP A 1 193 ? 19.768 -3.403 -12.543 1.00 90.06 193 TRP A O 1
ATOM 1551 N N . VAL A 1 194 ? 17.949 -2.493 -13.496 1.00 87.19 194 VAL A N 1
ATOM 1552 C CA . VAL A 1 194 ? 17.274 -3.772 -13.757 1.00 87.19 194 VAL A CA 1
ATOM 1553 C C . VAL A 1 194 ? 18.111 -4.628 -14.704 1.00 87.19 194 VAL A C 1
ATOM 1555 O O . VAL A 1 194 ? 18.351 -5.786 -14.389 1.00 87.19 194 VAL A O 1
ATOM 1558 N N . LEU A 1 195 ? 18.632 -4.061 -15.800 1.00 85.19 195 LEU A N 1
ATOM 1559 C CA . LEU A 1 195 ? 19.539 -4.760 -16.720 1.00 85.19 195 LEU A CA 1
ATOM 1560 C C . LEU A 1 195 ? 20.765 -5.331 -16.003 1.00 85.19 195 LEU A C 1
ATOM 1562 O O . LEU A 1 195 ? 21.136 -6.472 -16.248 1.00 85.19 195 LEU A O 1
ATOM 1566 N N . PHE A 1 196 ? 21.375 -4.561 -15.100 1.00 84.31 196 PHE A N 1
ATOM 1567 C CA . PHE A 1 196 ? 22.521 -5.023 -14.320 1.00 84.31 196 PHE A CA 1
ATOM 1568 C C . PHE A 1 196 ? 22.187 -6.229 -13.430 1.00 84.31 196 PHE A C 1
ATOM 1570 O O . PHE A 1 196 ? 23.048 -7.073 -13.220 1.00 84.31 196 PHE A O 1
ATOM 1577 N N . GLN A 1 197 ? 20.956 -6.331 -12.919 1.00 81.50 197 GLN A N 1
ATOM 1578 C CA . GLN A 1 197 ? 20.523 -7.470 -12.100 1.00 81.50 197 GLN A CA 1
ATOM 1579 C C . GLN A 1 197 ? 20.152 -8.724 -12.904 1.00 81.50 197 GLN A C 1
ATOM 1581 O O . GLN A 1 197 ? 19.980 -9.781 -12.302 1.00 81.50 197 GLN A O 1
ATOM 1586 N N . GLN A 1 198 ? 19.992 -8.608 -14.225 1.00 71.81 198 GLN A N 1
ATOM 1587 C CA . GLN A 1 198 ? 19.689 -9.735 -15.117 1.00 71.81 198 GLN A CA 1
ATOM 1588 C C . GLN A 1 198 ? 20.951 -10.460 -15.623 1.00 71.81 198 GLN A C 1
ATOM 1590 O O . GLN A 1 198 ? 20.830 -11.520 -16.233 1.00 71.81 198 GLN A O 1
ATOM 1595 N N . VAL A 1 199 ? 22.141 -9.885 -15.395 1.00 57.91 199 VAL A N 1
ATOM 1596 C CA . VAL A 1 199 ? 23.459 -10.469 -15.722 1.00 57.91 199 VAL A CA 1
ATOM 1597 C C . VAL A 1 199 ? 23.967 -11.311 -14.556 1.00 57.91 199 VAL A C 1
ATOM 1599 O O . VAL A 1 199 ? 24.493 -12.414 -14.823 1.00 57.91 199 VAL A O 1
#

InterPro domains:
  IPR008528 Protein unc-13 homologue [PTHR31280] (6-198)

pLDDT: mean 76.56, std 14.93, range [29.3, 95.5]

Secondary structure (DSSP, 8-state):
--------HHHHHHHHHHHHHHHHH---S---HHHHHHHHHHH--GGG-SSHHHHHHHHHHHHHHHHHHHHTT---HHHHHHHHHHHHHHH-HIIIIIIS-HHHHHHHHHHHHHHHHHHHHSBPTT--TT-BHHHHHTHHHHHHHHHHHHHHHHHH--TT--HHHHHHHHHHHHTTHHHHT--HHHHHHHHHHHHHHT-

Sequence (199 aa):
MCLVHQISEAIDLCTRQKLAQFASTKTCEQLDIPQISLGLLNGIIKSDFLYEKSYTQWKKRQANILEELLCSTINSTAEHQTIGSLLAKVKNSTEWDVIMSPSERFEVLLAIREVVLVFSSTPAQYGVSGETYYWTAGYHLNIRLYEKLLFGLFDVLEEGQLIEEADEILKLIKLTWSTLGINEKLHNALFGWVLFQQV

Organism: NCBI:txid165716

Foldseek 3Di:
DDPPPPCPPLNVVQLVVLLVVVVVVDPDPDDDLLNSLLSCLLRDDCVSDPDNVVVLVSQLVSLVVLLLLLLLQDPDPVVNVVSVVLSVQSNDCCNNVPVDDPVRPVVSSVVSVVSVVVQQPDPCPPPDPPDGVSLVSCLVVLLVVLLVLLLVLVVPDDDDDDPVVSVVSVVVSVVCCVVSVHDPVSCVVSNVVSVVVVD

Radius of gyration: 19.82 Å; chains: 1; bounding box: 45×47×54 Å